Protein AF-A0A504M987-F1 (afdb_monomer_lite)

Secondary structure (DSSP, 8-state):
--HHHHHHHHHHHHHHHHHHHHHHHHHHHHHHHHHHHHHHHHHHHHHHHHH-GGGHHHHHHHHHHHHHHHHHHHHH-TTS--------HHHHHHHHHHHHHHHHHHHHTTTS-HHHHHHHHHHHHHHHHHHHHHHH-HHHHHHHHHHHHHHHHHHHH-GGGHHHHHIIIIIHHHHHHHHHHHHHTT-

pLDDT: mean 73.43, std 15.2, range [36.44, 92.38]

Sequence (187 aa):
MSIAHEQAALSLSEISEAERRTRQALDYGRASDFLILWGIVTGAAFALVQFLPGRANEIWLGADAVGIAASVAIARWPGRRQLCARRDPRLLAAFAVLFCYGIAWSFLFVGVDPRKMAVFWATLMMSGYVMAGLWRGYVLGLCGLAISALAFAGYCLAGAWFPLWMAATYGGGLIAGGLWLRHVGAR

Foldseek 3Di:
DPVVVVVVVVVVVVVVVVVVLLVLLLVLQLLLVLLLLLLVLLLVLLVVCLVCVVCSVVSVVVSVVSSVVVNVVSVPPPPRDDDDPPPVVVLVVVVVVLVVVLVVVVVVCVPPDVLVNVLSVLLSNLVSQLVVCVPPHVVSNVLSVQLNVQSVVLSVPVVSCSSNSCSCRVSVSSNVSSVVSNVSSVD

Radius of gyration: 20.06 Å; chains: 1; bounding box: 52×27×67 Å

Structure (mmCIF, N/CA/C/O backbone):
data_AF-A0A504M987-F1
#
_entry.id   AF-A0A504M987-F1
#
loop_
_atom_site.group_PDB
_atom_site.id
_atom_site.type_symbol
_atom_site.label_atom_id
_atom_site.label_alt_id
_atom_site.label_comp_id
_atom_site.label_asym_id
_atom_site.label_entity_id
_atom_site.label_seq_id
_atom_site.pdbx_PDB_ins_code
_atom_site.Cartn_x
_atom_site.Cartn_y
_atom_site.Cartn_z
_atom_site.occupancy
_atom_site.B_iso_or_equiv
_atom_site.auth_seq_id
_atom_site.auth_comp_id
_atom_site.auth_asym_id
_atom_site.auth_atom_id
_atom_site.pdbx_PDB_model_num
ATOM 1 N N . MET A 1 1 ? -32.398 8.846 48.857 1.00 44.41 1 MET A N 1
ATOM 2 C CA . MET A 1 1 ? -32.513 9.451 47.509 1.00 44.41 1 MET A CA 1
ATOM 3 C C . MET A 1 1 ? -31.176 9.579 46.760 1.00 44.41 1 MET A C 1
ATOM 5 O O . MET A 1 1 ? -31.235 9.793 45.561 1.00 44.41 1 MET A O 1
ATOM 9 N N . SER A 1 2 ? -29.993 9.398 47.378 1.00 49.56 2 SER A N 1
ATOM 10 C CA . SER A 1 2 ? -28.697 9.474 46.661 1.00 49.56 2 SER A CA 1
ATOM 11 C C . SER A 1 2 ? -28.279 8.179 45.943 1.00 49.56 2 SER A C 1
ATOM 13 O O . SER A 1 2 ? -27.691 8.249 44.871 1.00 49.56 2 SER A O 1
ATOM 15 N N . ILE A 1 3 ? -28.647 7.004 46.471 1.00 50.84 3 ILE A N 1
ATOM 16 C CA . ILE A 1 3 ? -28.188 5.701 45.944 1.00 50.84 3 ILE A CA 1
ATOM 17 C C . ILE A 1 3 ? -28.690 5.423 44.510 1.00 50.84 3 ILE A C 1
ATOM 19 O O . ILE A 1 3 ? -27.939 4.926 43.678 1.00 50.84 3 ILE A O 1
ATOM 23 N N . ALA A 1 4 ? -29.919 5.835 44.176 1.00 57.59 4 ALA A N 1
ATOM 24 C CA . ALA A 1 4 ? -30.493 5.630 42.841 1.00 57.59 4 ALA A CA 1
ATOM 25 C C . ALA A 1 4 ? -29.839 6.496 41.744 1.00 57.59 4 ALA A C 1
ATOM 27 O O . ALA A 1 4 ? -29.838 6.114 40.576 1.00 57.59 4 ALA A O 1
ATOM 28 N N . HIS A 1 5 ? -29.284 7.660 42.102 1.00 54.41 5 HIS A N 1
ATOM 29 C CA . HIS A 1 5 ? -28.650 8.566 41.138 1.00 54.41 5 HIS A CA 1
ATOM 30 C C . HIS A 1 5 ? -27.220 8.119 40.806 1.00 54.41 5 HIS A C 1
ATOM 32 O O . HIS A 1 5 ? -26.811 8.144 39.648 1.00 54.41 5 HIS A O 1
ATOM 38 N N . GLU A 1 6 ? -26.492 7.629 41.811 1.00 55.34 6 GLU A N 1
ATOM 39 C CA . GLU A 1 6 ? -25.137 7.092 41.663 1.00 55.34 6 GLU A CA 1
ATOM 40 C C . GLU A 1 6 ? -25.131 5.770 40.876 1.00 55.34 6 GLU A C 1
ATOM 42 O O . GLU A 1 6 ? -24.311 5.579 39.981 1.00 55.34 6 GLU A O 1
ATOM 47 N N . GLN A 1 7 ? -26.124 4.904 41.110 1.00 50.03 7 GLN A N 1
ATOM 48 C CA . GLN A 1 7 ? -26.314 3.671 40.339 1.00 50.03 7 GLN A CA 1
ATOM 49 C C . GLN A 1 7 ? -26.687 3.945 38.877 1.00 50.03 7 GLN A C 1
ATOM 51 O O . GLN A 1 7 ? -26.145 3.297 37.988 1.00 50.03 7 GLN A O 1
ATOM 56 N N . ALA A 1 8 ? -27.537 4.941 38.602 1.00 56.06 8 ALA A N 1
ATOM 57 C CA . ALA A 1 8 ? -27.870 5.330 37.230 1.00 56.06 8 ALA A CA 1
ATOM 58 C C . ALA A 1 8 ? -26.662 5.921 36.476 1.00 56.06 8 ALA A C 1
ATOM 60 O O . ALA A 1 8 ? -26.480 5.639 35.291 1.00 56.06 8 ALA A O 1
ATOM 61 N N . ALA A 1 9 ? -25.813 6.701 37.157 1.00 58.44 9 ALA A N 1
ATOM 62 C CA . ALA A 1 9 ? -24.573 7.229 36.590 1.00 58.44 9 ALA A CA 1
ATOM 63 C C . ALA A 1 9 ? -23.542 6.119 36.310 1.00 58.44 9 ALA A C 1
ATOM 65 O O . ALA A 1 9 ? -22.920 6.126 35.247 1.00 58.44 9 ALA A O 1
ATOM 66 N N . LEU A 1 10 ? -23.418 5.133 37.207 1.00 52.47 10 LEU A N 1
ATOM 67 C CA . LEU A 1 10 ? -22.589 3.941 37.005 1.00 52.47 10 LEU A CA 1
ATOM 68 C C . LEU A 1 10 ? -23.062 3.129 35.795 1.00 52.47 10 LEU A C 1
ATOM 70 O O . LEU A 1 10 ? -22.263 2.874 34.897 1.00 52.47 10 LEU A O 1
ATOM 74 N N . SER A 1 11 ? -24.361 2.840 35.687 1.00 53.16 11 SER A N 1
ATOM 75 C CA . SER A 1 11 ? -24.921 2.109 34.541 1.00 53.16 11 SER A CA 1
ATOM 76 C C . SER A 1 11 ? -24.733 2.857 33.215 1.00 53.16 11 SER A C 1
ATOM 78 O O . SER A 1 11 ? -24.395 2.250 32.202 1.00 53.16 11 SER A O 1
ATOM 80 N N . LEU A 1 12 ? -24.901 4.184 33.203 1.00 53.12 12 LEU A N 1
ATOM 81 C CA . LEU A 1 12 ? -24.633 5.012 32.021 1.00 53.12 12 LEU A CA 1
ATOM 82 C C . LEU A 1 12 ? -23.144 5.030 31.654 1.00 53.12 12 LEU A C 1
ATOM 84 O O . LEU A 1 12 ? -22.810 4.982 30.469 1.00 53.12 12 LEU A O 1
ATOM 88 N N . SER A 1 13 ? -22.250 5.065 32.646 1.00 54.38 13 SER A N 1
ATOM 89 C CA . SER A 1 13 ? -20.803 5.032 32.417 1.00 54.38 13 SER A CA 1
ATOM 90 C C . SER A 1 13 ? -20.351 3.684 31.845 1.00 54.38 13 SER A C 1
ATOM 92 O O . SER A 1 13 ? -19.626 3.664 30.851 1.00 54.38 13 SER A O 1
ATOM 94 N N . GLU A 1 14 ? -20.881 2.572 32.356 1.00 49.75 14 GLU A N 1
ATOM 95 C CA . GLU A 1 14 ? -20.620 1.218 31.862 1.00 49.75 14 GLU A CA 1
ATOM 96 C C . GLU A 1 14 ? -21.155 1.013 30.439 1.00 49.75 14 GLU A C 1
ATOM 98 O O . GLU A 1 14 ? -20.452 0.464 29.589 1.00 49.75 14 GLU A O 1
ATOM 103 N N . ILE A 1 15 ? -22.356 1.523 30.135 1.00 53.19 15 ILE A N 1
ATOM 104 C CA . ILE A 1 15 ? -22.918 1.500 28.775 1.00 53.19 15 ILE A CA 1
ATOM 105 C C . ILE A 1 15 ? -22.058 2.343 27.826 1.00 53.19 15 ILE A C 1
ATOM 107 O O . ILE A 1 15 ? -21.761 1.899 26.719 1.00 53.19 15 ILE A O 1
ATOM 111 N N . SER A 1 16 ? -21.601 3.524 28.254 1.00 43.69 16 SER A N 1
ATOM 112 C CA . SER A 1 16 ? -20.743 4.389 27.436 1.00 43.69 16 SER A CA 1
ATOM 113 C C . SER A 1 16 ? -19.353 3.788 27.197 1.00 43.69 16 SER A C 1
ATOM 115 O O . SER A 1 16 ? -18.792 3.924 26.108 1.00 43.69 16 SER A O 1
ATOM 117 N N . GLU A 1 17 ? -18.802 3.066 28.176 1.00 50.59 17 GLU A N 1
ATOM 118 C CA . GLU A 1 17 ? -17.540 2.349 28.033 1.00 50.59 17 GLU A CA 1
ATOM 119 C C . GLU A 1 17 ? -17.674 1.126 27.131 1.00 50.59 17 GLU A C 1
ATOM 121 O O . GLU A 1 17 ? -16.804 0.900 26.284 1.00 50.59 17 GLU A O 1
ATOM 126 N N . ALA A 1 18 ? -18.758 0.362 27.271 1.00 41.72 18 ALA A N 1
ATOM 127 C CA . ALA A 1 18 ? -19.069 -0.751 26.389 1.00 41.72 18 ALA A CA 1
ATOM 128 C C . ALA A 1 18 ? -19.299 -0.258 24.951 1.00 41.72 18 ALA A C 1
ATOM 130 O O . ALA A 1 18 ? -18.727 -0.815 24.016 1.00 41.72 18 ALA A O 1
ATOM 131 N N . GLU A 1 19 ? -20.029 0.844 24.749 1.00 41.31 19 GLU A N 1
ATOM 132 C CA . GLU A 1 19 ? -20.229 1.461 23.431 1.00 41.31 19 GLU A CA 1
ATOM 133 C C . GLU A 1 19 ? -18.906 1.983 22.842 1.00 41.31 19 GLU A C 1
ATOM 135 O O . GLU A 1 19 ? -18.641 1.788 21.653 1.00 41.31 19 GLU A O 1
ATOM 140 N N . ARG A 1 20 ? -18.027 2.576 23.666 1.00 43.81 20 ARG A N 1
ATOM 141 C CA . ARG A 1 20 ? -16.697 3.052 23.248 1.00 43.81 20 ARG A CA 1
ATOM 142 C C . ARG A 1 20 ? -15.781 1.905 22.817 1.00 43.81 20 ARG A C 1
ATOM 144 O O . ARG A 1 20 ? -15.146 2.015 21.767 1.00 43.81 20 ARG A O 1
ATOM 151 N N . ARG A 1 21 ? -15.737 0.805 23.579 1.00 46.09 21 ARG A N 1
ATOM 152 C CA . ARG A 1 21 ? -14.956 -0.402 23.236 1.00 46.09 21 ARG A CA 1
ATOM 153 C C . ARG A 1 21 ? -15.492 -1.063 21.966 1.00 46.09 21 ARG A C 1
ATOM 155 O O . ARG A 1 21 ? -14.720 -1.373 21.062 1.00 46.09 21 ARG A O 1
ATOM 162 N N . THR A 1 22 ? -16.815 -1.164 21.837 1.00 36.44 22 THR A N 1
ATOM 163 C CA . THR A 1 22 ? -17.467 -1.751 20.654 1.00 36.44 22 THR A CA 1
ATOM 164 C C . THR A 1 22 ? -17.270 -0.882 19.400 1.00 36.44 22 THR A C 1
ATOM 166 O O . THR A 1 22 ? -17.037 -1.409 18.313 1.00 36.44 22 THR A O 1
ATOM 169 N N . ARG A 1 23 ? -17.281 0.457 19.529 1.00 40.84 23 ARG A N 1
ATOM 170 C CA . ARG A 1 23 ? -16.955 1.387 18.428 1.00 40.84 23 ARG A CA 1
ATOM 171 C C . ARG A 1 23 ? -15.505 1.292 17.978 1.00 40.84 23 ARG A C 1
ATOM 173 O O . ARG A 1 23 ? -15.262 1.293 16.776 1.00 40.84 23 ARG A O 1
ATOM 180 N N . GLN A 1 24 ? -14.559 1.215 18.913 1.00 46.81 24 GLN A N 1
ATOM 181 C CA . GLN A 1 24 ? -13.141 1.050 18.584 1.00 46.81 24 GLN A CA 1
ATOM 182 C C . GLN A 1 24 ? -12.908 -0.272 17.843 1.00 46.81 24 GLN A C 1
ATOM 184 O O . GLN A 1 24 ? -12.337 -0.261 16.756 1.00 46.81 24 GLN A O 1
ATOM 189 N N . ALA A 1 25 ? -13.443 -1.383 18.354 1.00 40.38 25 ALA A N 1
ATOM 190 C CA . ALA A 1 25 ? -13.371 -2.704 17.727 1.00 40.38 25 ALA A CA 1
ATOM 191 C C . ALA A 1 25 ? -13.890 -2.733 16.271 1.00 40.38 25 ALA A C 1
ATOM 193 O O . ALA A 1 25 ? -13.256 -3.312 15.384 1.00 40.38 25 ALA A O 1
ATOM 194 N N . LEU A 1 26 ? -15.013 -2.059 15.991 1.00 45.84 26 LEU A N 1
ATOM 195 C CA . LEU A 1 26 ? -15.611 -1.999 14.650 1.00 45.84 26 LEU A CA 1
ATOM 196 C C . LEU A 1 26 ? -14.845 -1.083 13.676 1.00 45.84 26 LEU A C 1
ATOM 198 O O . LEU A 1 26 ? -14.746 -1.412 12.489 1.00 45.84 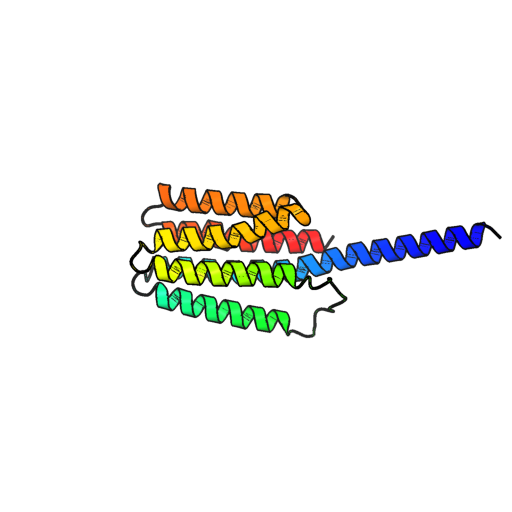26 LEU A O 1
ATOM 202 N N . ASP A 1 27 ? -14.267 0.022 14.160 1.00 54.22 27 ASP A N 1
ATOM 203 C CA . ASP A 1 27 ? -13.402 0.907 13.363 1.00 54.22 27 ASP A CA 1
ATOM 204 C C . ASP A 1 27 ? -12.121 0.187 12.915 1.00 54.22 27 ASP A C 1
ATOM 206 O O . ASP A 1 27 ? -11.701 0.293 11.757 1.00 54.22 27 ASP A O 1
ATOM 210 N N . TYR A 1 28 ? -11.544 -0.622 13.808 1.00 56.97 28 TYR A N 1
ATOM 211 C CA . TYR A 1 28 ? -10.390 -1.464 13.500 1.00 56.97 28 TYR A CA 1
ATOM 212 C C . TYR A 1 28 ? -10.725 -2.587 12.514 1.00 56.97 28 TYR A C 1
ATOM 214 O O . TYR A 1 28 ? -9.902 -2.905 11.655 1.00 56.97 28 TYR A O 1
ATOM 222 N N . GLY A 1 29 ? -11.941 -3.141 12.568 1.00 58.88 29 GLY A N 1
ATOM 223 C CA . GLY A 1 29 ? -12.384 -4.206 11.667 1.00 58.88 29 GLY A CA 1
ATOM 224 C C . GLY A 1 29 ? -12.447 -3.787 10.195 1.00 58.88 29 GLY A C 1
ATOM 225 O O . GLY A 1 29 ? -12.007 -4.535 9.326 1.00 58.88 29 GLY A O 1
ATOM 226 N N . ARG A 1 30 ? -12.943 -2.581 9.890 1.00 63.06 30 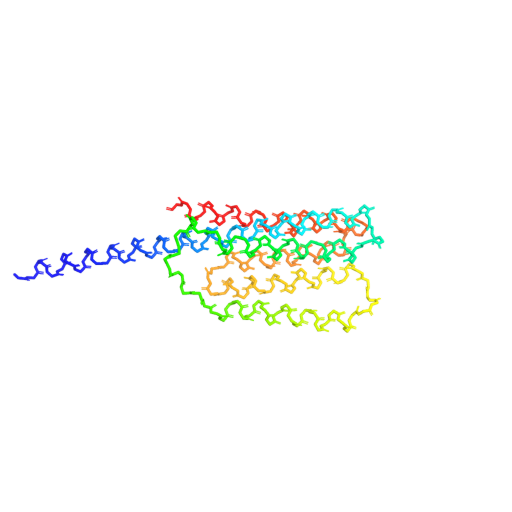ARG A N 1
ATOM 227 C CA . ARG A 1 30 ? -13.010 -2.103 8.497 1.00 63.06 30 ARG A CA 1
ATOM 228 C C . ARG A 1 30 ? -11.662 -1.577 8.005 1.00 63.06 30 ARG A C 1
ATOM 230 O O . ARG A 1 30 ? -11.297 -1.849 6.867 1.00 63.06 30 ARG A O 1
ATOM 237 N N . ALA 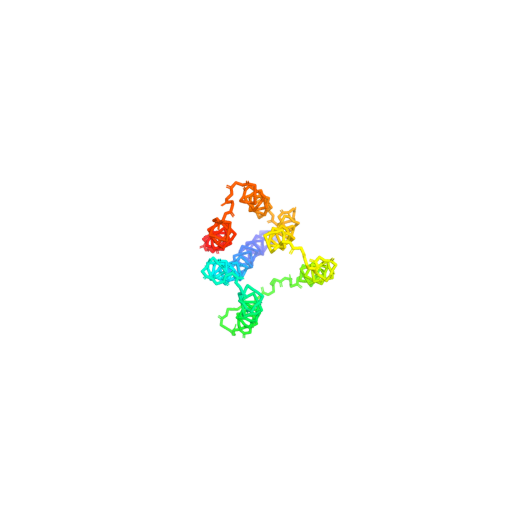A 1 31 ? -10.901 -0.882 8.857 1.00 65.19 31 ALA A N 1
ATOM 238 C CA . ALA A 1 31 ? -9.527 -0.479 8.542 1.00 65.19 31 ALA A CA 1
ATOM 239 C C . ALA A 1 31 ? -8.630 -1.697 8.243 1.00 65.19 31 ALA A C 1
ATOM 241 O O . ALA A 1 31 ? -7.815 -1.650 7.325 1.00 65.19 31 ALA A O 1
ATOM 242 N N . SER A 1 32 ? -8.843 -2.802 8.966 1.00 71.88 32 SER A N 1
ATOM 243 C CA . SER A 1 32 ? -8.214 -4.098 8.708 1.00 71.88 32 SER A CA 1
ATOM 244 C C . SER A 1 32 ? -8.541 -4.646 7.316 1.00 71.88 32 SER A C 1
ATOM 246 O O . SER A 1 32 ? -7.619 -5.000 6.583 1.00 71.88 32 SER A O 1
ATOM 248 N N . ASP A 1 33 ? -9.818 -4.663 6.914 1.00 78.12 33 ASP A N 1
ATOM 249 C CA . ASP A 1 33 ? -10.221 -5.166 5.592 1.00 78.12 33 ASP A CA 1
ATOM 250 C C . ASP A 1 33 ? -9.555 -4.365 4.455 1.00 78.12 33 ASP A C 1
ATOM 252 O O . ASP A 1 33 ? -9.063 -4.949 3.489 1.00 78.12 33 ASP A O 1
ATOM 256 N N . PHE A 1 34 ? -9.493 -3.032 4.583 1.00 77.00 34 PHE A N 1
ATOM 257 C CA . PHE A 1 34 ? -8.818 -2.162 3.612 1.00 77.00 34 PHE A CA 1
ATOM 258 C C . PHE A 1 34 ? -7.312 -2.433 3.538 1.00 77.00 34 PHE A C 1
ATOM 260 O O . PHE A 1 34 ? -6.759 -2.513 2.444 1.00 77.00 34 PHE A O 1
ATOM 267 N N . LEU A 1 35 ? -6.659 -2.596 4.688 1.00 79.06 35 LEU A N 1
ATOM 268 C CA . LEU A 1 35 ? -5.235 -2.911 4.779 1.00 79.06 35 LEU A CA 1
ATOM 269 C C . LEU A 1 35 ? -4.893 -4.249 4.123 1.00 79.06 35 LEU A C 1
ATOM 271 O O . LEU A 1 35 ? -3.954 -4.328 3.333 1.00 79.06 35 LEU A O 1
ATOM 275 N N . ILE A 1 36 ? -5.684 -5.286 4.401 1.00 84.62 36 ILE A N 1
ATOM 276 C CA . ILE A 1 36 ? -5.499 -6.612 3.806 1.00 84.62 36 ILE A CA 1
ATOM 277 C C . ILE A 1 36 ? -5.729 -6.549 2.294 1.00 84.62 36 ILE A C 1
ATOM 279 O O . ILE A 1 36 ? -4.905 -7.058 1.538 1.00 84.62 36 ILE A O 1
ATOM 283 N N . LEU A 1 37 ? -6.806 -5.894 1.843 1.00 87.44 37 LEU A N 1
ATOM 284 C CA . LEU A 1 37 ? -7.105 -5.735 0.420 1.00 87.44 37 LEU A CA 1
ATOM 285 C C . LEU A 1 37 ? -5.947 -5.058 -0.320 1.00 87.44 37 LEU A C 1
ATOM 287 O O . LEU A 1 37 ? -5.432 -5.608 -1.292 1.00 87.44 37 LEU A O 1
ATOM 291 N N . TRP A 1 38 ? -5.530 -3.876 0.139 1.00 85.94 38 TRP A N 1
ATOM 292 C CA . TRP A 1 38 ? -4.462 -3.124 -0.515 1.00 85.94 38 TRP A CA 1
ATOM 293 C C . TRP A 1 38 ? -3.116 -3.835 -0.403 1.00 85.94 38 TRP A C 1
ATOM 295 O O . TRP A 1 38 ? -2.342 -3.794 -1.355 1.00 85.94 38 TRP A O 1
ATOM 305 N N . GLY A 1 39 ? -2.850 -4.554 0.689 1.00 85.75 39 GLY A N 1
ATOM 306 C CA . GLY A 1 39 ? -1.665 -5.396 0.815 1.00 85.75 39 GLY A CA 1
ATOM 307 C C . GLY A 1 39 ? -1.622 -6.544 -0.199 1.00 85.75 39 GLY A C 1
ATOM 308 O O . GLY A 1 39 ? -0.588 -6.760 -0.826 1.00 85.75 39 GLY A O 1
ATOM 309 N N . ILE A 1 40 ? -2.748 -7.228 -0.437 1.00 91.12 40 ILE A N 1
ATOM 310 C CA . ILE A 1 40 ? -2.851 -8.287 -1.457 1.00 91.12 40 ILE A CA 1
ATOM 311 C C . ILE A 1 40 ? -2.680 -7.702 -2.860 1.00 91.12 40 ILE A C 1
ATOM 313 O O . ILE A 1 40 ? -1.873 -8.205 -3.638 1.00 91.12 40 ILE A O 1
ATOM 317 N N . VAL A 1 41 ? -3.418 -6.634 -3.180 1.00 91.69 41 VAL A N 1
ATOM 318 C CA . VAL A 1 41 ? -3.393 -5.998 -4.505 1.00 91.69 41 VAL A CA 1
ATOM 319 C C . VAL A 1 41 ? -1.993 -5.482 -4.833 1.00 91.69 41 VAL A C 1
ATOM 321 O O . VAL A 1 41 ? -1.450 -5.800 -5.889 1.00 91.69 41 VAL A O 1
ATOM 324 N N . THR A 1 42 ? -1.375 -4.736 -3.914 1.00 89.56 42 THR A N 1
ATOM 325 C CA . THR A 1 42 ? -0.036 -4.165 -4.130 1.00 89.56 42 THR A CA 1
ATOM 326 C C . THR A 1 42 ? 1.047 -5.239 -4.116 1.00 89.56 42 THR A C 1
ATOM 328 O O . THR A 1 42 ? 1.939 -5.203 -4.959 1.00 89.56 42 THR A O 1
ATOM 331 N N . GLY A 1 43 ? 0.951 -6.240 -3.234 1.00 89.06 43 GLY A N 1
ATOM 332 C CA . GLY A 1 43 ? 1.861 -7.385 -3.217 1.00 89.06 43 GLY A CA 1
ATOM 333 C C . GLY A 1 43 ? 1.834 -8.174 -4.528 1.00 89.06 43 GLY A C 1
ATOM 334 O O . GLY A 1 43 ? 2.886 -8.467 -5.097 1.00 89.06 43 GLY A O 1
ATOM 335 N N . ALA A 1 44 ? 0.637 -8.452 -5.052 1.00 92.38 44 ALA A N 1
ATOM 336 C CA . ALA A 1 44 ? 0.461 -9.114 -6.339 1.00 92.38 44 ALA A CA 1
ATOM 337 C C . ALA A 1 44 ? 0.971 -8.253 -7.505 1.00 92.38 44 ALA A C 1
ATOM 339 O O . ALA A 1 44 ? 1.672 -8.768 -8.373 1.00 92.38 44 ALA A O 1
ATOM 340 N N . ALA A 1 45 ? 0.684 -6.947 -7.510 1.00 90.75 45 ALA A N 1
ATOM 341 C CA . ALA A 1 45 ? 1.171 -6.025 -8.535 1.00 90.75 45 ALA A CA 1
ATOM 342 C C . ALA A 1 45 ? 2.705 -5.994 -8.582 1.00 90.75 45 ALA A C 1
ATOM 344 O O . ALA A 1 45 ? 3.295 -6.171 -9.646 1.00 90.75 45 ALA A O 1
ATOM 345 N N . PHE A 1 46 ? 3.363 -5.858 -7.429 1.00 90.56 46 PHE A N 1
ATOM 346 C CA . PHE A 1 46 ? 4.821 -5.890 -7.339 1.00 90.56 46 PHE A CA 1
ATOM 347 C C . PHE A 1 46 ? 5.416 -7.228 -7.800 1.00 90.56 46 PHE A C 1
ATOM 349 O O . PHE A 1 46 ? 6.421 -7.236 -8.513 1.00 90.56 46 PHE A O 1
ATOM 356 N N . ALA A 1 47 ? 4.787 -8.354 -7.453 1.00 91.19 47 ALA A N 1
ATOM 357 C CA . ALA A 1 47 ? 5.205 -9.664 -7.942 1.00 91.19 47 ALA A CA 1
ATOM 358 C C . ALA A 1 47 ? 5.060 -9.773 -9.470 1.00 91.19 47 ALA A C 1
ATOM 360 O O . ALA A 1 47 ? 5.985 -10.216 -10.142 1.00 91.19 47 ALA A O 1
ATOM 361 N N . LEU A 1 48 ? 3.945 -9.311 -10.042 1.00 91.12 48 LEU A N 1
ATOM 362 C CA . LEU A 1 48 ? 3.730 -9.302 -11.492 1.00 91.12 48 LEU A CA 1
ATOM 363 C C . LEU A 1 48 ? 4.740 -8.403 -12.219 1.00 91.12 48 LEU A C 1
ATOM 365 O O . LEU A 1 48 ? 5.266 -8.798 -13.258 1.00 91.12 48 LEU A O 1
ATOM 369 N N . VAL A 1 49 ? 5.069 -7.236 -11.656 1.00 90.88 49 VAL A N 1
ATOM 370 C CA . VAL A 1 49 ? 6.082 -6.316 -12.201 1.00 90.88 49 VAL A CA 1
ATOM 371 C C . VAL A 1 49 ? 7.471 -6.961 -12.253 1.00 90.88 49 VAL A C 1
ATOM 373 O O . VAL A 1 49 ? 8.223 -6.676 -13.182 1.00 90.88 49 VAL A O 1
ATOM 376 N N . GLN A 1 50 ? 7.809 -7.860 -11.320 1.00 88.56 50 GLN A N 1
ATOM 377 C CA . GLN A 1 50 ? 9.069 -8.614 -11.373 1.00 88.56 50 GLN A CA 1
ATOM 378 C C . GLN A 1 50 ? 9.185 -9.448 -12.657 1.00 88.56 50 GLN A C 1
ATOM 380 O O . GLN A 1 50 ? 10.255 -9.504 -13.259 1.00 88.56 50 GLN A O 1
ATOM 385 N N . PHE A 1 51 ? 8.100 -10.113 -13.058 1.00 89.88 51 PHE A N 1
ATOM 386 C CA . PHE A 1 51 ? 8.094 -11.023 -14.207 1.00 89.88 51 PHE A CA 1
ATOM 387 C C . PHE A 1 51 ? 7.790 -10.310 -15.530 1.00 89.88 51 PHE A C 1
ATOM 389 O O . PHE A 1 51 ? 8.186 -10.782 -16.592 1.00 89.88 51 PHE A O 1
ATOM 396 N N . LEU A 1 52 ? 7.092 -9.173 -15.474 1.00 88.94 52 LEU A N 1
ATOM 397 C CA . LEU A 1 52 ? 6.617 -8.418 -16.635 1.00 88.94 52 LEU A CA 1
ATOM 398 C C . LEU A 1 52 ? 6.977 -6.921 -16.512 1.00 88.94 52 LEU A C 1
ATOM 400 O O . LEU A 1 52 ? 6.082 -6.069 -16.537 1.00 88.94 52 LEU A O 1
ATOM 404 N N . PRO A 1 53 ? 8.271 -6.553 -16.418 1.00 84.06 53 PRO A N 1
ATOM 405 C CA . PRO A 1 53 ? 8.682 -5.167 -16.168 1.00 84.06 53 PRO A CA 1
ATOM 406 C C . PRO A 1 53 ? 8.242 -4.199 -17.278 1.00 84.06 53 PRO A C 1
ATOM 408 O O . PRO A 1 53 ? 7.930 -3.044 -16.999 1.00 84.06 53 PRO A O 1
ATOM 411 N N . GLY A 1 54 ? 8.135 -4.671 -18.528 1.00 85.12 54 GLY A N 1
ATOM 412 C CA . GLY A 1 54 ? 7.667 -3.865 -19.664 1.00 85.12 54 GLY A CA 1
ATOM 413 C C . GLY A 1 54 ? 6.186 -3.468 -19.607 1.00 85.12 54 GLY A C 1
ATOM 414 O O . GLY A 1 54 ? 5.783 -2.556 -20.318 1.00 85.12 54 GLY A O 1
ATOM 415 N N . ARG A 1 55 ? 5.379 -4.116 -18.754 1.00 86.12 55 ARG A N 1
ATOM 416 C CA . ARG A 1 55 ? 3.944 -3.828 -18.571 1.00 86.12 55 ARG A CA 1
ATOM 417 C C . ARG A 1 55 ? 3.631 -3.221 -17.205 1.00 86.12 55 ARG A C 1
ATOM 419 O O . ARG A 1 55 ? 2.487 -3.257 -16.764 1.00 86.12 55 ARG A O 1
ATOM 426 N N . ALA A 1 56 ? 4.625 -2.650 -16.522 1.00 84.25 56 ALA A N 1
ATOM 427 C CA . ALA A 1 56 ? 4.445 -2.133 -15.167 1.00 84.25 56 ALA A CA 1
ATOM 428 C C . ALA A 1 56 ? 3.291 -1.121 -15.058 1.00 84.25 56 ALA A C 1
ATOM 430 O O . ALA A 1 56 ? 2.477 -1.227 -14.147 1.00 84.25 56 ALA A O 1
ATOM 431 N N . ASN A 1 57 ? 3.167 -0.200 -16.018 1.00 84.25 57 ASN A N 1
ATOM 432 C CA . ASN A 1 57 ? 2.087 0.791 -16.022 1.00 84.25 57 ASN A CA 1
ATOM 433 C C . ASN A 1 57 ? 0.701 0.143 -16.156 1.00 84.25 57 ASN A C 1
ATOM 435 O O . ASN A 1 57 ? -0.223 0.523 -15.446 1.00 84.25 57 ASN A O 1
ATOM 439 N N . GLU A 1 58 ? 0.559 -0.856 -17.031 1.00 87.44 58 GLU A N 1
ATOM 440 C CA . GLU A 1 58 ? -0.698 -1.593 -17.222 1.00 87.44 58 GLU A CA 1
ATOM 441 C C . GLU A 1 58 ? -1.072 -2.388 -15.966 1.00 87.44 58 GLU A C 1
ATOM 443 O O . GLU A 1 58 ? -2.230 -2.383 -15.549 1.00 87.44 58 GLU A O 1
ATOM 448 N N . ILE A 1 59 ? -0.083 -3.033 -15.334 1.00 90.06 59 ILE A N 1
ATOM 449 C CA . ILE A 1 59 ? -0.266 -3.790 -14.091 1.00 90.06 59 ILE A CA 1
ATOM 450 C C . ILE A 1 59 ? -0.729 -2.859 -12.971 1.00 90.06 59 ILE A C 1
ATOM 452 O O . ILE A 1 59 ? -1.687 -3.191 -12.279 1.00 90.06 59 ILE A O 1
ATOM 456 N N . TRP A 1 60 ? -0.089 -1.699 -12.807 1.00 86.75 60 TRP A N 1
ATOM 457 C CA . TRP A 1 60 ? -0.469 -0.724 -11.783 1.00 86.75 60 TRP A CA 1
ATOM 458 C C . TRP A 1 60 ? -1.849 -0.120 -12.038 1.00 86.75 60 TRP A C 1
ATOM 460 O O . TRP A 1 60 ? -2.662 -0.099 -11.121 1.00 86.75 60 TRP A O 1
ATOM 470 N N . LEU A 1 61 ? -2.171 0.257 -13.281 1.00 86.88 61 LEU A N 1
ATOM 471 C CA . LEU A 1 61 ? -3.515 0.728 -13.642 1.00 86.88 61 LEU A CA 1
ATOM 472 C C . LEU A 1 61 ? -4.591 -0.324 -13.338 1.00 86.88 61 LEU A C 1
ATOM 474 O O . LEU A 1 61 ? -5.640 0.001 -12.780 1.00 86.88 61 LEU A O 1
ATOM 478 N N . GLY A 1 62 ? -4.327 -1.589 -13.676 1.00 90.44 62 GLY A N 1
ATOM 479 C CA . GLY A 1 62 ? -5.222 -2.700 -13.362 1.00 90.44 62 GLY A CA 1
ATOM 480 C C . GLY A 1 62 ? -5.353 -2.937 -11.857 1.00 90.44 62 GLY A C 1
ATOM 481 O O . GLY A 1 62 ? -6.464 -3.095 -11.353 1.00 90.44 62 GLY A O 1
ATOM 482 N N . ALA A 1 63 ? -4.237 -2.919 -11.128 1.00 90.31 63 ALA A N 1
ATOM 483 C CA . ALA A 1 63 ? -4.204 -3.097 -9.682 1.00 90.31 63 ALA A CA 1
ATOM 484 C C . ALA A 1 63 ? -4.968 -1.983 -8.955 1.00 90.31 63 ALA A C 1
ATOM 486 O O . ALA A 1 63 ? -5.793 -2.283 -8.095 1.00 90.31 63 ALA A O 1
ATOM 487 N N . ASP A 1 64 ? -4.775 -0.722 -9.342 1.00 86.31 64 ASP A N 1
ATOM 488 C CA . ASP A 1 64 ? -5.492 0.418 -8.772 1.00 86.31 64 ASP A CA 1
ATOM 489 C C . ASP A 1 64 ? -6.990 0.344 -9.078 1.00 86.31 64 ASP A C 1
ATOM 491 O O . ASP A 1 64 ? -7.813 0.533 -8.180 1.00 86.31 64 ASP A O 1
ATOM 495 N N . ALA A 1 65 ? -7.369 -0.008 -10.311 1.00 89.06 65 ALA A N 1
ATOM 496 C CA . ALA A 1 65 ? -8.770 -0.198 -10.679 1.00 89.06 65 ALA A CA 1
ATOM 497 C C . ALA A 1 65 ? -9.436 -1.297 -9.832 1.00 89.06 65 ALA A C 1
ATOM 499 O O . ALA A 1 65 ? -10.530 -1.092 -9.297 1.00 89.06 65 ALA A O 1
ATOM 500 N N . VAL A 1 66 ? -8.763 -2.440 -9.651 1.00 91.81 66 VAL A N 1
ATOM 501 C CA . VAL A 1 66 ? -9.233 -3.544 -8.798 1.00 91.81 66 VAL A CA 1
ATOM 502 C C . VAL A 1 66 ? -9.302 -3.113 -7.332 1.00 91.81 66 VAL A C 1
ATOM 504 O O . VAL A 1 66 ? -10.316 -3.352 -6.672 1.00 91.81 66 VAL A O 1
ATOM 507 N N . GLY A 1 67 ? -8.267 -2.442 -6.825 1.00 86.19 67 GLY A N 1
ATOM 508 C CA . GLY A 1 67 ? -8.193 -1.943 -5.454 1.00 86.19 67 GLY A CA 1
ATOM 509 C C . GLY A 1 67 ? -9.316 -0.959 -5.135 1.00 86.19 67 GLY A C 1
ATOM 510 O O . GLY A 1 67 ? -9.975 -1.090 -4.101 1.00 86.19 67 GLY A O 1
ATOM 511 N N . ILE A 1 68 ? -9.607 -0.025 -6.044 1.00 84.12 68 ILE A N 1
ATOM 512 C CA . ILE A 1 68 ? -10.707 0.940 -5.921 1.00 84.12 68 ILE A CA 1
ATOM 513 C C . ILE A 1 68 ? -12.064 0.233 -6.007 1.00 84.12 68 ILE A C 1
ATOM 515 O O . ILE A 1 68 ? -12.925 0.465 -5.155 1.00 84.12 68 ILE A O 1
ATOM 519 N N . ALA A 1 69 ? -12.271 -0.652 -6.985 1.00 87.06 69 ALA A N 1
ATOM 520 C CA . ALA A 1 69 ? -13.533 -1.374 -7.139 1.00 87.06 69 ALA A CA 1
ATOM 521 C C . ALA A 1 69 ? -13.852 -2.229 -5.901 1.00 87.06 69 ALA A C 1
ATOM 523 O O . ALA A 1 69 ? -14.958 -2.157 -5.358 1.00 87.06 69 ALA A O 1
ATOM 524 N N . ALA A 1 70 ? -12.866 -2.973 -5.396 1.00 86.06 70 ALA A N 1
ATOM 525 C CA . ALA A 1 70 ? -13.002 -3.775 -4.186 1.00 86.06 70 ALA A CA 1
ATOM 526 C C . ALA A 1 70 ? -13.192 -2.901 -2.934 1.00 86.06 70 ALA A C 1
ATOM 528 O O . ALA A 1 70 ? -14.041 -3.203 -2.098 1.00 86.06 70 ALA A O 1
ATOM 529 N N . SER A 1 71 ? -12.491 -1.769 -2.838 1.00 80.19 71 SER A N 1
ATOM 530 C CA . SER A 1 71 ? -12.681 -0.768 -1.779 1.00 80.19 71 SER A CA 1
ATOM 531 C C . SER A 1 71 ? -14.123 -0.250 -1.732 1.00 80.19 71 SER A C 1
ATOM 533 O O . SER A 1 71 ? -14.735 -0.160 -0.665 1.00 80.19 71 SER A O 1
ATOM 535 N N . VAL A 1 72 ? -14.698 0.050 -2.898 1.00 81.88 72 VAL A N 1
ATOM 536 C CA . VAL A 1 72 ? -16.092 0.484 -3.039 1.00 81.88 72 VAL A CA 1
ATOM 537 C C . VAL A 1 72 ? -17.064 -0.645 -2.684 1.00 81.88 72 VAL A C 1
ATOM 539 O O . VAL A 1 72 ? -18.059 -0.391 -2.004 1.00 81.88 72 VAL A O 1
ATOM 542 N N . ALA A 1 73 ? -16.775 -1.886 -3.080 1.00 84.38 73 ALA A N 1
ATOM 543 C CA . ALA A 1 73 ? -17.580 -3.050 -2.716 1.00 84.38 73 ALA A CA 1
ATOM 544 C C . ALA A 1 73 ? -17.598 -3.276 -1.192 1.00 84.38 73 ALA A C 1
ATOM 546 O O . ALA A 1 73 ? -18.674 -3.390 -0.603 1.00 84.38 73 ALA A O 1
ATOM 547 N N . ILE A 1 74 ? -16.435 -3.225 -0.527 1.00 77.38 74 ILE A N 1
ATOM 548 C CA . ILE A 1 74 ? -16.317 -3.295 0.941 1.00 77.38 74 ILE A CA 1
ATOM 549 C C . ILE A 1 74 ? -17.071 -2.134 1.600 1.00 77.38 74 ILE A C 1
ATOM 551 O O . ILE A 1 74 ? -17.735 -2.317 2.623 1.00 77.38 74 ILE A O 1
ATOM 555 N N . ALA A 1 75 ? -17.014 -0.928 1.026 1.00 73.06 75 ALA A N 1
ATOM 556 C CA . ALA A 1 75 ? -17.732 0.236 1.541 1.00 73.06 75 ALA A CA 1
ATOM 557 C C . ALA A 1 75 ? -19.264 0.109 1.418 1.00 73.06 75 ALA A C 1
ATOM 559 O O . ALA A 1 75 ? -19.983 0.629 2.274 1.00 73.06 75 ALA A O 1
ATOM 560 N N . ARG A 1 76 ? -19.764 -0.589 0.390 1.00 75.25 76 ARG A N 1
ATOM 561 C CA . ARG A 1 76 ? -21.201 -0.751 0.106 1.00 75.25 76 ARG A CA 1
ATOM 562 C C . ARG A 1 76 ? -21.829 -2.027 0.670 1.00 75.25 76 ARG A C 1
ATOM 564 O O . ARG A 1 76 ? -23.051 -2.121 0.663 1.00 75.25 76 ARG A O 1
ATOM 571 N N . TRP A 1 77 ? -21.040 -2.980 1.172 1.00 74.19 77 TRP A N 1
ATOM 572 C CA . TRP A 1 77 ? -21.566 -4.247 1.688 1.00 74.19 77 TRP A CA 1
ATOM 573 C C . TRP A 1 77 ? -22.477 -4.035 2.925 1.00 74.19 77 TRP A C 1
ATOM 575 O O . TRP A 1 77 ? -21.976 -3.605 3.970 1.00 74.19 77 TRP A O 1
ATOM 585 N N . PRO A 1 78 ? -23.790 -4.359 2.868 1.00 53.31 78 PRO A N 1
ATOM 586 C CA . PRO A 1 78 ? -24.772 -3.987 3.907 1.00 53.31 78 PRO A CA 1
ATOM 587 C C . PRO A 1 78 ? -24.703 -4.781 5.228 1.00 53.31 78 PRO A C 1
ATOM 589 O O . PRO A 1 78 ? -25.431 -4.488 6.169 1.00 53.31 78 PRO A O 1
ATOM 592 N N . GLY A 1 79 ? -23.850 -5.803 5.317 1.00 53.28 79 GLY A N 1
ATOM 593 C CA . GLY A 1 79 ? -23.847 -6.790 6.409 1.00 53.28 79 GLY A CA 1
ATOM 594 C C . GLY A 1 79 ? -23.004 -6.460 7.650 1.00 53.28 79 GLY A C 1
ATOM 595 O O . GLY A 1 79 ? -23.117 -7.159 8.653 1.00 53.28 79 GLY A O 1
ATOM 596 N N . ARG A 1 80 ? -22.162 -5.418 7.634 1.00 52.97 80 ARG A N 1
ATOM 597 C CA . ARG A 1 80 ? -21.391 -4.986 8.818 1.00 52.97 80 ARG A CA 1
ATOM 598 C C . ARG A 1 80 ? -21.984 -3.681 9.345 1.00 52.97 80 ARG A C 1
ATOM 600 O O . ARG A 1 80 ? -21.720 -2.620 8.782 1.00 52.97 80 ARG A O 1
ATOM 607 N N . ARG A 1 81 ? -22.820 -3.783 10.392 1.00 44.25 81 ARG A N 1
ATOM 608 C CA . ARG A 1 81 ? -23.510 -2.667 11.072 1.00 44.25 81 ARG A CA 1
ATOM 609 C C . ARG A 1 81 ? -22.582 -1.454 11.221 1.00 44.25 81 ARG A C 1
ATOM 611 O O . ARG A 1 81 ? -21.660 -1.450 12.030 1.00 44.25 81 ARG A O 1
ATOM 618 N N . GLN A 1 82 ? -22.858 -0.416 10.435 1.00 49.97 82 GLN A N 1
ATOM 619 C CA . GLN A 1 82 ? -22.354 0.933 10.653 1.00 49.97 82 GLN A CA 1
ATOM 620 C C . GLN A 1 82 ? -23.116 1.530 11.830 1.00 49.97 82 GLN A C 1
ATOM 622 O O . GLN A 1 82 ? -24.249 1.973 11.675 1.00 49.97 82 GLN A O 1
ATOM 627 N N . LEU A 1 83 ? -22.491 1.570 13.000 1.00 41.00 83 LEU A N 1
ATOM 628 C CA . LEU A 1 83 ? -22.920 2.467 14.065 1.00 41.00 83 LEU A CA 1
ATOM 629 C C . LEU A 1 83 ? -21.800 3.475 14.289 1.00 41.00 83 LEU A C 1
ATOM 631 O O . LEU A 1 83 ? -20.906 3.279 15.102 1.00 41.00 83 LEU A O 1
ATOM 635 N N . CYS A 1 84 ? -21.840 4.526 13.467 1.00 37.88 84 CYS A N 1
ATOM 636 C CA . CYS A 1 84 ? -21.202 5.817 13.702 1.00 37.88 84 CYS A CA 1
ATOM 637 C C . CYS A 1 84 ? -19.809 5.772 14.350 1.00 37.88 84 CYS A C 1
ATOM 639 O O . CYS A 1 84 ? -19.569 6.369 15.401 1.00 37.88 84 CYS A O 1
ATOM 641 N N . ALA A 1 85 ? -18.831 5.222 13.638 1.00 41.25 85 ALA A N 1
ATOM 642 C CA . ALA A 1 85 ? -17.573 5.942 13.604 1.00 41.25 85 ALA A CA 1
ATOM 643 C C . ALA A 1 85 ? -17.891 7.312 13.016 1.00 41.25 85 ALA A C 1
ATOM 645 O O . ALA A 1 85 ? -18.499 7.386 11.943 1.00 41.25 85 ALA A O 1
ATOM 646 N N . ARG A 1 86 ? -17.557 8.399 13.718 1.00 43.62 86 ARG A N 1
ATOM 647 C CA . ARG A 1 86 ? -17.483 9.711 13.073 1.00 43.62 86 ARG A CA 1
ATOM 648 C C . ARG A 1 86 ? -16.592 9.489 11.859 1.00 43.62 86 ARG A C 1
ATOM 650 O O . ARG A 1 86 ? -15.386 9.303 12.000 1.00 43.62 86 ARG A O 1
ATOM 657 N N . ARG A 1 87 ? -17.216 9.405 10.687 1.00 49.69 87 ARG A N 1
ATOM 658 C CA . ARG A 1 87 ? -16.564 9.328 9.393 1.00 49.69 87 ARG A CA 1
ATOM 659 C C . ARG A 1 87 ? -15.913 10.683 9.262 1.00 49.69 87 ARG A C 1
ATOM 661 O O . ARG A 1 87 ? -16.555 11.571 8.730 1.00 49.69 87 ARG A O 1
ATOM 668 N N . ASP A 1 88 ? -14.759 10.885 9.899 1.00 57.06 88 ASP A N 1
ATOM 669 C CA . ASP A 1 88 ? -14.105 12.180 9.892 1.00 57.06 88 ASP A CA 1
ATOM 670 C C . ASP A 1 88 ? -13.706 12.404 8.438 1.00 57.06 88 ASP A C 1
ATOM 672 O O . ASP A 1 88 ? -12.764 11.761 7.952 1.00 57.06 88 ASP A O 1
ATOM 676 N N . PRO A 1 89 ? -14.471 13.228 7.697 1.00 63.06 89 PRO A N 1
ATOM 677 C CA . PRO A 1 89 ? -14.240 13.382 6.276 1.00 63.06 89 PRO A CA 1
ATOM 678 C C . PRO A 1 89 ? -12.852 13.974 6.052 1.00 63.06 89 PRO A C 1
ATOM 680 O O . PRO A 1 89 ? -12.317 13.820 4.966 1.00 63.06 89 PRO A O 1
ATOM 683 N N . ARG A 1 90 ? -12.240 14.576 7.084 1.00 63.12 90 ARG A N 1
ATOM 684 C CA . ARG A 1 90 ? -10.879 15.102 7.063 1.00 63.12 90 ARG A CA 1
ATOM 685 C C . ARG A 1 90 ? -9.841 14.014 6.850 1.00 63.12 90 ARG A C 1
ATOM 687 O O . ARG A 1 90 ? -8.885 14.272 6.139 1.00 63.12 90 ARG A O 1
ATOM 694 N N . LEU A 1 91 ? -10.018 12.808 7.397 1.00 64.06 91 LEU A N 1
ATOM 695 C CA . LEU A 1 91 ? -9.063 11.719 7.164 1.00 64.06 91 LEU A CA 1
ATOM 696 C C . LEU A 1 91 ? -9.172 11.206 5.724 1.00 64.06 91 LEU A C 1
ATOM 698 O O . LEU A 1 91 ? -8.161 11.028 5.054 1.00 64.06 91 LEU A O 1
ATOM 702 N N . LEU A 1 92 ? -10.399 11.033 5.224 1.00 65.88 92 LEU A N 1
ATOM 703 C CA . LEU A 1 92 ? -10.628 10.650 3.829 1.00 65.88 92 LEU A CA 1
ATOM 704 C C . LEU A 1 92 ? -10.131 11.740 2.865 1.00 65.88 92 LEU A C 1
ATOM 706 O O . LEU A 1 92 ? -9.489 11.428 1.870 1.00 65.88 92 LEU A O 1
ATOM 710 N N . ALA A 1 93 ? -10.387 13.009 3.185 1.00 68.31 93 ALA A N 1
ATOM 711 C CA . ALA A 1 93 ? -9.907 14.161 2.435 1.00 68.31 93 ALA A CA 1
ATOM 712 C C . ALA A 1 93 ? -8.381 14.273 2.492 1.00 68.31 93 ALA A C 1
ATOM 714 O O . ALA A 1 93 ? -7.781 14.575 1.473 1.00 68.31 93 ALA A O 1
ATOM 715 N N . ALA A 1 94 ? -7.743 13.975 3.627 1.00 69.88 94 ALA A N 1
ATOM 716 C CA . ALA A 1 94 ? -6.289 13.946 3.739 1.00 69.88 94 ALA A CA 1
ATOM 717 C C . ALA A 1 94 ? -5.694 12.884 2.812 1.00 69.88 94 ALA A C 1
ATOM 719 O O . ALA A 1 94 ? -4.813 13.212 2.027 1.00 69.88 94 ALA A O 1
ATOM 720 N N . PHE A 1 95 ? -6.223 11.654 2.821 1.00 70.50 95 PHE A N 1
ATOM 721 C CA . PHE A 1 95 ? -5.799 10.616 1.875 1.00 70.50 95 PHE A CA 1
ATOM 722 C C . PHE A 1 95 ? -6.075 11.007 0.419 1.00 70.50 95 PHE A C 1
ATOM 724 O O . PHE A 1 95 ? -5.217 10.791 -0.428 1.00 70.50 95 PHE A O 1
ATOM 731 N N . ALA A 1 96 ? -7.224 11.619 0.121 1.00 73.75 96 ALA A N 1
ATOM 732 C CA . ALA A 1 96 ? -7.547 12.085 -1.227 1.00 73.75 96 ALA A CA 1
ATOM 733 C C . ALA A 1 96 ? -6.592 13.192 -1.700 1.00 73.75 96 ALA A C 1
ATOM 735 O O . ALA A 1 96 ? -6.080 13.120 -2.812 1.00 73.75 96 ALA A O 1
ATOM 736 N N . VAL A 1 97 ? -6.300 14.181 -0.850 1.00 78.25 97 VAL A N 1
ATOM 737 C CA . VAL A 1 97 ? -5.324 15.246 -1.126 1.00 78.25 97 VAL A CA 1
ATOM 738 C C . VAL A 1 97 ? -3.946 14.644 -1.358 1.00 78.25 97 VAL A C 1
ATOM 740 O O . VAL A 1 97 ? -3.295 14.998 -2.333 1.00 78.25 97 VAL A O 1
ATOM 743 N N . LEU A 1 98 ? -3.531 13.700 -0.512 1.00 80.12 98 LEU A N 1
ATOM 744 C CA . LEU A 1 98 ? -2.266 12.988 -0.646 1.00 80.12 98 LEU A CA 1
ATOM 745 C C . LEU A 1 98 ? -2.173 12.265 -1.998 1.00 80.12 98 LEU A C 1
ATOM 747 O O . LEU A 1 98 ? -1.163 12.375 -2.685 1.00 80.12 98 LEU A O 1
ATOM 751 N N . PHE A 1 99 ? -3.250 11.589 -2.406 1.00 78.44 99 PHE A N 1
ATOM 752 C CA . PHE A 1 99 ? -3.356 10.902 -3.693 1.00 78.44 99 PHE A CA 1
ATOM 753 C C . PHE A 1 99 ? -3.275 11.885 -4.868 1.00 78.44 99 PHE A C 1
ATOM 755 O O . PHE A 1 99 ? -2.487 11.681 -5.788 1.00 78.44 99 PHE A O 1
ATOM 762 N N . CYS A 1 100 ? -4.033 12.986 -4.818 1.00 81.19 100 CYS A N 1
ATOM 763 C CA . CYS A 1 100 ? -3.990 14.048 -5.826 1.00 81.19 100 CYS A CA 1
ATOM 764 C C . CYS A 1 100 ? -2.589 14.658 -5.942 1.00 81.19 100 CYS A C 1
ATOM 766 O O . CYS A 1 100 ? -2.107 14.889 -7.049 1.00 81.19 100 CYS A O 1
ATOM 768 N N . TYR A 1 101 ? -1.918 14.881 -4.810 1.00 80.94 101 TYR A N 1
ATOM 769 C CA . TYR A 1 101 ? -0.549 15.381 -4.781 1.00 80.94 101 TYR A CA 1
ATOM 770 C C . TYR A 1 101 ? 0.413 14.362 -5.399 1.00 80.94 101 TYR A C 1
ATOM 772 O O . TYR A 1 101 ? 1.222 14.723 -6.248 1.00 80.94 101 TYR A O 1
ATOM 780 N N . GLY A 1 102 ? 0.279 13.080 -5.049 1.00 80.81 102 GLY A N 1
ATOM 781 C CA . GLY A 1 102 ? 1.055 11.994 -5.644 1.00 80.81 102 GLY A CA 1
ATOM 782 C C . GLY A 1 102 ? 0.906 11.922 -7.162 1.00 80.81 102 GLY A C 1
ATOM 783 O O . GLY A 1 102 ? 1.908 11.824 -7.869 1.00 80.81 102 GLY A O 1
ATOM 784 N N . ILE A 1 103 ? -0.320 12.055 -7.678 1.00 81.88 103 ILE A N 1
ATOM 785 C CA . ILE A 1 103 ? -0.600 12.111 -9.120 1.00 81.88 103 ILE A CA 1
ATOM 786 C C . ILE A 1 103 ? 0.070 13.337 -9.755 1.00 81.88 103 ILE A C 1
ATOM 788 O O . ILE A 1 103 ? 0.768 13.198 -10.758 1.00 81.88 103 ILE A O 1
ATOM 792 N N . ALA A 1 104 ? -0.092 14.525 -9.165 1.00 81.94 104 ALA A N 1
ATOM 793 C CA . ALA A 1 104 ? 0.508 15.756 -9.679 1.00 81.94 104 ALA A CA 1
ATOM 794 C C . ALA A 1 104 ? 2.041 15.654 -9.766 1.00 81.94 104 ALA A C 1
ATOM 796 O O . ALA A 1 104 ? 2.629 15.980 -10.796 1.00 81.94 104 ALA A O 1
ATOM 797 N N . TRP A 1 105 ? 2.687 15.123 -8.724 1.00 81.69 105 TRP A N 1
ATOM 798 C CA . TRP A 1 105 ? 4.129 14.862 -8.730 1.00 81.69 105 TRP A CA 1
ATOM 799 C C . TRP A 1 105 ? 4.527 13.759 -9.709 1.00 81.69 105 TRP A C 1
ATOM 801 O O . TRP A 1 105 ? 5.581 13.853 -10.331 1.00 81.69 105 TRP A O 1
ATOM 811 N N . SER A 1 106 ? 3.682 12.749 -9.912 1.00 81.88 106 SER A N 1
ATOM 812 C CA . SER A 1 106 ? 3.948 11.689 -10.889 1.00 81.88 106 SER A CA 1
ATOM 813 C C . SER A 1 106 ? 4.008 12.230 -12.318 1.00 81.88 106 SER A C 1
ATOM 815 O O . SER A 1 106 ? 4.843 11.772 -13.094 1.00 81.88 106 SER A O 1
ATOM 817 N N . PHE A 1 107 ? 3.200 13.245 -12.653 1.00 80.00 107 PHE A N 1
ATOM 818 C CA . PHE A 1 107 ? 3.302 13.947 -13.938 1.00 80.00 107 PHE A CA 1
ATOM 819 C C . PHE A 1 107 ? 4.620 14.719 -14.090 1.00 80.00 107 PHE A C 1
ATOM 821 O O . PHE A 1 107 ? 5.166 14.777 -15.189 1.00 80.00 107 PHE A O 1
ATOM 828 N N . LEU A 1 108 ? 5.164 15.268 -12.999 1.00 78.25 108 LEU A N 1
ATOM 829 C CA . LEU A 1 108 ? 6.475 15.931 -13.006 1.00 78.25 108 LEU A CA 1
ATOM 830 C C . LEU A 1 108 ? 7.638 14.934 -13.114 1.00 78.25 108 LEU A C 1
ATOM 832 O O . LEU A 1 108 ? 8.684 15.267 -13.663 1.00 78.25 108 LEU A O 1
ATOM 836 N N . PHE A 1 109 ? 7.455 13.708 -12.620 1.00 76.38 109 PHE A N 1
ATOM 837 C CA . PHE A 1 109 ? 8.447 12.631 -12.668 1.00 76.38 109 PHE A CA 1
ATOM 838 C C . PHE A 1 109 ? 8.279 11.685 -13.871 1.00 76.38 109 PHE A C 1
ATOM 840 O O . PHE A 1 109 ? 8.830 10.580 -13.872 1.00 76.38 109 PHE A O 1
ATOM 847 N N . VAL A 1 110 ? 7.551 12.091 -14.915 1.00 67.88 110 VAL A N 1
ATOM 848 C CA . VAL A 1 110 ? 7.462 11.320 -16.165 1.00 67.88 110 VAL A CA 1
ATOM 849 C C . VAL A 1 110 ? 8.870 11.114 -16.742 1.00 67.88 110 VAL A C 1
ATOM 851 O O . VAL A 1 110 ? 9.606 12.069 -16.971 1.00 67.88 110 VAL A O 1
ATOM 854 N N . GLY A 1 111 ? 9.259 9.852 -16.959 1.00 71.19 111 GLY A N 1
ATOM 855 C CA . GLY A 1 111 ? 10.595 9.466 -17.441 1.00 71.19 111 GLY A CA 1
ATOM 856 C C . GLY A 1 111 ? 11.611 9.118 -16.343 1.00 71.19 111 GLY A C 1
ATOM 857 O O . GLY A 1 111 ? 12.732 8.721 -16.653 1.00 71.19 111 GLY A O 1
ATOM 858 N N . VAL A 1 112 ? 11.237 9.224 -15.064 1.00 74.38 112 VAL A N 1
ATOM 859 C CA . VAL A 1 112 ? 12.066 8.770 -13.939 1.00 74.38 112 VAL A CA 1
ATOM 860 C C . VAL A 1 112 ? 12.004 7.244 -13.796 1.00 74.38 112 VAL A C 1
ATOM 862 O O . VAL A 1 112 ? 10.991 6.617 -14.099 1.00 74.38 112 VAL A O 1
ATOM 865 N N . ASP A 1 113 ? 13.098 6.649 -13.307 1.00 82.38 113 ASP A N 1
ATOM 866 C CA . ASP A 1 113 ? 13.207 5.220 -12.986 1.00 82.38 113 ASP A CA 1
ATOM 867 C C . ASP A 1 113 ? 11.962 4.706 -12.215 1.00 82.38 113 ASP A C 1
ATOM 869 O O . ASP A 1 113 ? 11.665 5.224 -11.127 1.00 82.38 113 ASP A O 1
ATOM 873 N N . PRO A 1 114 ? 11.262 3.668 -12.723 1.00 79.81 114 PRO A N 1
ATOM 874 C CA . PRO A 1 114 ? 10.094 3.063 -12.079 1.00 79.81 114 PRO A CA 1
ATOM 875 C C . PRO A 1 114 ? 10.310 2.687 -10.609 1.00 79.81 114 PRO A C 1
ATOM 877 O O . PRO A 1 114 ? 9.376 2.741 -9.806 1.00 79.81 114 PRO A O 1
ATOM 880 N N . ARG A 1 115 ? 11.544 2.345 -10.216 1.00 82.44 115 ARG A N 1
ATOM 881 C CA . ARG A 1 115 ? 11.873 2.012 -8.823 1.00 82.44 115 ARG A CA 1
ATOM 882 C C . ARG A 1 115 ? 11.755 3.226 -7.905 1.00 82.44 115 ARG A C 1
ATOM 884 O O . ARG A 1 115 ? 11.234 3.098 -6.800 1.00 82.44 115 ARG A O 1
ATOM 891 N N . LYS A 1 116 ? 12.177 4.410 -8.360 1.00 85.25 116 LYS A N 1
ATOM 892 C CA . LYS A 1 116 ? 12.041 5.661 -7.593 1.00 85.25 116 LYS A CA 1
ATOM 893 C C . LYS A 1 116 ? 10.573 6.040 -7.429 1.00 85.25 116 LYS A C 1
ATOM 895 O O . LYS A 1 116 ? 10.166 6.431 -6.339 1.00 85.25 116 LYS A O 1
ATOM 900 N N . MET A 1 117 ? 9.782 5.853 -8.486 1.00 84.44 117 MET A N 1
ATOM 901 C CA . MET A 1 117 ? 8.339 6.092 -8.460 1.00 84.44 117 MET A CA 1
ATOM 902 C C . MET A 1 117 ? 7.638 5.176 -7.443 1.00 84.44 117 MET A C 1
ATOM 904 O O . MET A 1 117 ? 6.812 5.638 -6.660 1.00 84.44 117 MET A O 1
ATOM 908 N N . ALA A 1 118 ? 8.022 3.897 -7.379 1.00 84.50 118 ALA A N 1
ATOM 909 C CA . ALA A 1 118 ? 7.481 2.954 -6.401 1.00 84.50 118 ALA A CA 1
ATOM 910 C C . ALA A 1 118 ? 7.815 3.335 -4.946 1.00 84.50 118 ALA A C 1
ATOM 912 O O . ALA A 1 118 ? 6.943 3.264 -4.080 1.00 84.50 118 ALA A O 1
ATOM 913 N N . VAL A 1 119 ? 9.054 3.764 -4.665 1.00 86.06 119 VAL A N 1
ATOM 914 C CA . VAL A 1 119 ? 9.444 4.245 -3.323 1.00 86.06 119 VAL A CA 1
ATOM 915 C C . VAL A 1 119 ? 8.679 5.514 -2.958 1.00 86.06 119 VAL A C 1
ATOM 917 O O . VAL A 1 119 ? 8.179 5.622 -1.839 1.00 86.06 119 VAL A O 1
ATOM 920 N N . PHE A 1 120 ? 8.558 6.458 -3.895 1.00 86.31 120 PHE A N 1
ATOM 921 C CA . PHE A 1 120 ? 7.780 7.680 -3.707 1.00 86.31 120 PHE A CA 1
ATOM 922 C C . PHE A 1 120 ? 6.331 7.367 -3.326 1.00 86.31 120 PHE A C 1
ATOM 924 O O . PHE A 1 120 ? 5.874 7.811 -2.279 1.00 86.31 120 PHE A O 1
ATOM 931 N N . TRP A 1 121 ? 5.627 6.542 -4.104 1.00 83.25 121 TRP A N 1
ATOM 932 C CA . TRP A 1 121 ? 4.237 6.189 -3.807 1.00 83.25 121 TRP A CA 1
ATOM 933 C C . TRP A 1 121 ? 4.079 5.421 -2.494 1.00 83.25 121 TRP A C 1
ATOM 935 O O . TRP A 1 121 ? 3.174 5.724 -1.716 1.00 83.25 121 TRP A O 1
ATOM 945 N N . ALA A 1 122 ? 4.973 4.472 -2.205 1.00 83.00 122 ALA A N 1
ATOM 946 C CA . ALA A 1 122 ? 4.941 3.722 -0.953 1.00 83.00 122 ALA A CA 1
ATOM 947 C C . ALA A 1 122 ? 5.125 4.638 0.267 1.00 83.00 122 ALA A C 1
ATOM 949 O O . ALA A 1 122 ? 4.335 4.590 1.209 1.00 83.00 122 ALA A O 1
ATOM 950 N N . THR A 1 123 ? 6.142 5.501 0.244 1.00 82.25 123 THR A N 1
ATOM 951 C CA . THR A 1 123 ? 6.435 6.437 1.343 1.00 82.25 123 THR A CA 1
ATOM 952 C C . THR A 1 123 ? 5.374 7.520 1.475 1.00 82.25 123 THR A C 1
ATOM 954 O O . THR A 1 123 ? 4.982 7.852 2.595 1.00 82.25 123 THR A O 1
ATOM 957 N N . LEU A 1 124 ? 4.842 8.010 0.352 1.00 84.25 124 LEU A N 1
ATOM 958 C CA . LEU A 1 124 ? 3.712 8.923 0.334 1.00 84.25 124 LEU A CA 1
ATOM 959 C C . LEU A 1 124 ? 2.535 8.275 1.062 1.00 84.25 124 LEU A C 1
ATOM 961 O O . LEU A 1 124 ? 2.113 8.801 2.083 1.00 84.25 124 LEU A O 1
ATOM 965 N N . MET A 1 125 ? 2.082 7.088 0.657 1.00 80.00 125 MET A N 1
ATOM 966 C CA . MET A 1 125 ? 0.975 6.398 1.334 1.00 80.00 125 MET A CA 1
ATOM 967 C C . MET A 1 125 ? 1.243 6.151 2.817 1.00 80.00 125 MET A C 1
ATOM 969 O O . MET A 1 125 ? 0.371 6.407 3.650 1.00 80.00 125 MET A O 1
ATOM 973 N N . MET A 1 126 ? 2.454 5.710 3.168 1.00 80.75 126 MET A N 1
ATOM 974 C CA . MET A 1 126 ? 2.833 5.470 4.560 1.00 80.75 126 MET A CA 1
ATOM 975 C C . MET A 1 126 ? 2.868 6.748 5.401 1.00 80.75 126 MET A C 1
ATOM 977 O O . MET A 1 126 ? 2.570 6.679 6.592 1.00 80.75 126 MET A O 1
ATOM 981 N N . SER A 1 127 ? 3.126 7.922 4.819 1.00 77.44 127 SER A N 1
ATOM 982 C CA . SER A 1 127 ? 3.022 9.194 5.549 1.00 77.44 127 SER A CA 1
ATOM 983 C C . SER A 1 127 ? 1.612 9.424 6.107 1.00 77.44 127 SER A C 1
ATOM 985 O O . SER A 1 127 ? 1.469 9.895 7.235 1.00 77.44 127 SER A O 1
ATOM 987 N N . GLY A 1 128 ? 0.570 8.978 5.392 1.00 75.00 128 GLY A N 1
ATOM 988 C CA . GLY A 1 128 ? -0.807 8.990 5.887 1.00 75.00 128 GLY A CA 1
ATOM 989 C C . GLY A 1 128 ? -0.995 8.115 7.131 1.00 75.00 128 GLY A C 1
ATOM 990 O O . GLY A 1 128 ? -1.692 8.513 8.065 1.00 75.00 128 GLY A O 1
ATOM 991 N N . TYR A 1 129 ? -0.320 6.963 7.192 1.00 71.56 129 TYR A N 1
ATOM 992 C CA . TYR A 1 129 ? -0.318 6.076 8.362 1.00 71.56 129 TYR A CA 1
ATOM 993 C C . TYR A 1 129 ? 0.460 6.669 9.536 1.00 71.56 129 TYR A C 1
ATOM 995 O O . TYR A 1 129 ? -0.006 6.588 10.671 1.00 71.56 129 TYR A O 1
ATOM 1003 N N . VAL A 1 130 ? 1.604 7.310 9.269 1.00 75.88 130 VAL A N 1
ATOM 1004 C CA . VAL A 1 130 ? 2.378 8.049 10.280 1.00 75.88 130 VAL A CA 1
ATOM 1005 C C . VAL A 1 130 ? 1.534 9.146 10.903 1.00 75.88 130 VAL A C 1
ATOM 1007 O O . VAL A 1 130 ? 1.390 9.196 12.123 1.00 75.88 130 VAL A O 1
ATOM 1010 N N . MET A 1 131 ? 0.904 9.962 10.063 1.00 71.81 131 MET A N 1
ATOM 1011 C CA . MET A 1 131 ? 0.037 11.048 10.492 1.00 71.81 131 MET A CA 1
ATOM 1012 C C . MET A 1 131 ? -1.149 10.501 11.300 1.00 71.81 131 MET A C 1
ATOM 1014 O O . MET A 1 131 ? -1.378 10.936 12.423 1.00 71.81 131 MET A O 1
ATOM 1018 N N . ALA A 1 132 ? -1.838 9.466 10.806 1.00 66.69 132 ALA A N 1
ATOM 1019 C CA . ALA A 1 132 ? -2.912 8.804 11.547 1.00 66.69 132 ALA A CA 1
ATOM 1020 C C . ALA A 1 132 ? -2.443 8.230 12.901 1.00 66.69 132 ALA A C 1
ATOM 1022 O O . ALA A 1 132 ? -3.177 8.317 13.889 1.00 66.69 132 ALA A O 1
ATOM 1023 N N . GLY A 1 133 ? -1.224 7.688 12.968 1.00 64.81 133 GLY A N 1
ATOM 1024 C CA . GLY A 1 133 ? -0.614 7.158 14.186 1.00 64.81 133 GLY A CA 1
ATOM 1025 C C . GLY A 1 133 ? -0.397 8.209 15.276 1.00 64.81 133 GLY A C 1
ATOM 1026 O O . GLY A 1 133 ? -0.555 7.897 16.456 1.00 64.81 133 GLY A O 1
ATOM 1027 N N . LEU A 1 134 ? -0.137 9.466 14.904 1.00 68.50 134 LEU A N 1
ATOM 1028 C CA . LEU A 1 134 ? 0.014 10.564 15.867 1.00 68.50 134 LEU A CA 1
ATOM 1029 C C . LEU A 1 134 ? -1.275 10.848 16.658 1.00 68.50 134 LEU A C 1
ATOM 1031 O O . LEU A 1 134 ? -1.192 11.275 17.805 1.00 68.50 134 LEU A O 1
ATOM 1035 N N . TRP A 1 135 ? -2.457 10.575 16.089 1.00 61.19 135 TRP A N 1
ATOM 1036 C CA . TRP A 1 135 ? -3.745 10.802 16.768 1.00 61.19 135 TRP A CA 1
ATOM 1037 C C . TRP A 1 135 ? -4.410 9.537 17.314 1.00 61.19 135 TRP A C 1
ATOM 1039 O O . TRP A 1 135 ? -5.120 9.607 18.313 1.00 61.19 135 TRP A O 1
ATOM 1049 N N . ARG A 1 136 ? -4.243 8.388 16.647 1.00 56.06 136 ARG A N 1
ATOM 1050 C CA . ARG A 1 136 ? -4.980 7.144 16.949 1.00 56.06 136 ARG A CA 1
ATOM 1051 C C . ARG A 1 136 ? -4.141 6.057 17.629 1.00 56.06 136 ARG A C 1
ATOM 1053 O O . ARG A 1 136 ? -4.712 5.045 18.026 1.00 56.06 136 ARG A O 1
ATOM 1060 N N . GLY A 1 137 ? -2.828 6.254 17.776 1.00 62.06 137 GLY A N 1
ATOM 1061 C CA . GLY A 1 137 ? -1.933 5.342 18.491 1.00 62.06 137 GLY A CA 1
ATOM 1062 C C . GLY A 1 137 ? -0.594 5.121 17.783 1.00 62.06 137 GLY A C 1
ATOM 1063 O O . GLY A 1 137 ? -0.537 4.918 16.570 1.00 62.06 137 GLY A O 1
ATOM 1064 N N . TYR A 1 138 ? 0.485 5.090 18.571 1.00 71.69 138 TYR A N 1
ATOM 1065 C CA . TYR A 1 138 ? 1.875 5.028 18.101 1.00 71.69 138 TYR A CA 1
ATOM 1066 C C . TYR A 1 138 ? 2.182 3.838 17.179 1.00 71.69 138 TYR A C 1
ATOM 1068 O O . TYR A 1 138 ? 3.050 3.948 16.318 1.00 71.69 138 TYR A O 1
ATOM 1076 N N . VAL A 1 139 ? 1.464 2.716 17.315 1.00 68.50 139 VAL A N 1
ATOM 1077 C CA . VAL A 1 139 ? 1.709 1.499 16.523 1.00 68.50 139 VAL A CA 1
ATOM 1078 C C . VAL A 1 139 ? 1.491 1.740 15.028 1.00 68.50 139 VAL A C 1
ATOM 1080 O O . VAL A 1 139 ? 2.329 1.339 14.226 1.00 68.50 139 VAL A O 1
ATOM 1083 N N . LEU A 1 140 ? 0.425 2.453 14.642 1.00 66.31 140 LEU A N 1
ATOM 1084 C CA . LEU A 1 140 ? 0.164 2.762 13.230 1.00 66.31 140 LEU A CA 1
ATOM 1085 C C . LEU A 1 140 ? 1.285 3.621 12.633 1.00 66.31 140 LEU A C 1
ATOM 1087 O O . LEU A 1 140 ? 1.693 3.415 11.489 1.00 66.31 140 LEU A O 1
ATOM 1091 N N . GLY A 1 141 ? 1.805 4.557 13.434 1.00 71.25 141 GLY A N 1
ATOM 1092 C CA . GLY A 1 141 ? 2.891 5.424 13.005 1.00 71.25 141 GLY A CA 1
ATOM 1093 C C . GLY A 1 141 ? 4.226 4.700 12.913 1.00 71.25 141 GLY A C 1
ATOM 1094 O O . GLY A 1 141 ? 4.957 4.894 11.944 1.00 71.25 141 GLY A O 1
ATOM 1095 N N . LEU A 1 142 ? 4.507 3.794 13.852 1.00 74.88 142 LEU A N 1
ATOM 1096 C CA . LEU A 1 142 ? 5.690 2.944 13.799 1.00 74.88 142 LEU A CA 1
ATOM 1097 C C . LEU A 1 142 ? 5.652 2.003 12.588 1.00 74.88 142 LEU A C 1
ATOM 1099 O O . LEU A 1 142 ? 6.670 1.848 11.923 1.00 74.88 142 LEU A O 1
ATOM 1103 N N . CYS A 1 143 ? 4.489 1.438 12.248 1.00 74.75 143 CYS A N 1
ATOM 1104 C CA . CYS A 1 143 ? 4.317 0.651 11.026 1.00 74.75 143 CYS A CA 1
ATOM 1105 C C . CYS A 1 143 ? 4.590 1.486 9.768 1.00 74.75 143 CYS A C 1
ATOM 1107 O O . CYS A 1 143 ? 5.346 1.045 8.904 1.00 74.75 143 CYS A O 1
ATOM 1109 N N . GLY A 1 144 ? 4.033 2.700 9.678 1.00 76.12 144 GLY A N 1
ATOM 1110 C CA . GLY A 1 144 ? 4.283 3.600 8.549 1.00 76.12 144 GLY A CA 1
ATOM 1111 C C . GLY A 1 144 ? 5.766 3.957 8.397 1.00 76.12 144 GLY A C 1
ATOM 1112 O O . GLY A 1 144 ? 6.313 3.886 7.294 1.00 76.12 144 GLY A O 1
ATOM 1113 N N . LEU A 1 145 ? 6.449 4.265 9.504 1.00 82.25 145 LEU A N 1
ATOM 1114 C CA . LEU A 1 145 ? 7.891 4.529 9.513 1.00 82.25 145 LEU A CA 1
ATOM 1115 C C . LEU A 1 145 ? 8.708 3.290 9.135 1.00 82.25 145 LEU A C 1
ATOM 1117 O O . LEU A 1 145 ? 9.613 3.392 8.310 1.00 82.25 145 LEU A O 1
ATOM 1121 N N . ALA A 1 146 ? 8.376 2.123 9.689 1.00 83.38 146 ALA A N 1
ATOM 1122 C CA . ALA A 1 146 ? 9.078 0.875 9.412 1.00 83.38 146 ALA A CA 1
ATOM 1123 C C . ALA A 1 146 ? 8.960 0.478 7.935 1.00 83.38 146 ALA A C 1
ATOM 1125 O O . ALA A 1 146 ? 9.971 0.192 7.298 1.00 83.38 146 ALA A O 1
ATOM 1126 N N . ILE A 1 147 ? 7.753 0.523 7.362 1.00 83.12 147 ILE A N 1
ATOM 1127 C CA . ILE A 1 147 ? 7.531 0.218 5.942 1.00 83.12 147 ILE A CA 1
ATOM 1128 C C . ILE A 1 147 ? 8.244 1.246 5.053 1.00 83.12 147 ILE A C 1
ATOM 1130 O O . ILE A 1 147 ? 8.857 0.868 4.056 1.00 83.12 147 ILE A O 1
ATOM 1134 N N . SER A 1 148 ? 8.243 2.529 5.430 1.00 85.19 148 SER A N 1
ATOM 1135 C CA . SER A 1 148 ? 8.984 3.569 4.699 1.00 85.19 148 SER A CA 1
ATOM 1136 C C . SER A 1 148 ? 10.492 3.308 4.709 1.00 85.19 148 SER A C 1
ATOM 1138 O O . SER A 1 148 ? 11.134 3.345 3.661 1.00 85.19 148 SER A O 1
ATOM 1140 N N . ALA A 1 149 ? 11.061 2.983 5.873 1.00 86.81 149 ALA A N 1
ATOM 1141 C CA . ALA A 1 149 ? 12.472 2.636 6.005 1.00 86.81 149 ALA A CA 1
ATOM 1142 C C . ALA A 1 149 ? 12.824 1.376 5.199 1.00 86.81 149 ALA A C 1
ATOM 1144 O O . ALA A 1 149 ? 13.845 1.351 4.514 1.00 86.81 149 ALA A O 1
ATOM 1145 N N . LEU A 1 150 ? 11.955 0.359 5.212 1.00 87.50 150 LEU A N 1
ATOM 1146 C CA . LEU A 1 150 ? 12.116 -0.855 4.409 1.00 87.50 150 LEU A CA 1
ATOM 1147 C C . LEU A 1 150 ? 12.038 -0.578 2.904 1.00 87.50 150 LEU A C 1
ATOM 1149 O O . LEU A 1 150 ? 12.771 -1.212 2.147 1.00 87.50 150 LEU A O 1
ATOM 1153 N N . ALA A 1 151 ? 11.211 0.372 2.461 1.00 86.38 151 ALA A N 1
ATOM 1154 C CA . ALA A 1 151 ? 11.148 0.783 1.059 1.00 86.38 151 ALA A CA 1
ATOM 1155 C C . ALA A 1 151 ? 12.457 1.458 0.609 1.00 86.38 151 ALA A C 1
ATOM 1157 O O . ALA A 1 151 ? 12.998 1.112 -0.444 1.00 86.38 151 ALA A O 1
ATOM 1158 N N . PHE A 1 152 ? 13.018 2.354 1.431 1.00 86.88 152 PHE A N 1
ATOM 1159 C CA . PHE A 1 152 ? 14.335 2.950 1.175 1.00 86.88 152 PHE A CA 1
ATOM 1160 C C . PHE A 1 152 ? 15.459 1.908 1.201 1.00 86.88 152 PHE A C 1
ATOM 1162 O O . PHE A 1 152 ? 16.292 1.878 0.295 1.00 86.88 152 PHE A O 1
ATOM 1169 N N . ALA A 1 153 ? 15.463 1.015 2.194 1.00 86.62 153 ALA A N 1
ATOM 1170 C CA . ALA A 1 153 ? 16.435 -0.070 2.281 1.00 86.62 153 ALA A CA 1
ATOM 1171 C C . ALA A 1 153 ? 16.362 -0.982 1.047 1.00 86.62 153 ALA A C 1
ATOM 1173 O O . ALA A 1 153 ? 17.389 -1.292 0.448 1.00 86.62 153 ALA A O 1
ATOM 1174 N N . GLY A 1 154 ? 15.154 -1.340 0.607 1.00 83.88 154 GLY A N 1
ATOM 1175 C CA . GLY A 1 154 ? 14.937 -2.114 -0.611 1.00 83.88 154 GLY A CA 1
ATOM 1176 C C . GLY A 1 154 ? 15.469 -1.406 -1.852 1.00 83.88 154 GLY A C 1
ATOM 1177 O O . GLY A 1 154 ? 16.094 -2.030 -2.707 1.00 83.88 154 GLY A O 1
ATOM 1178 N N . TYR A 1 155 ? 15.275 -0.093 -1.959 1.00 86.69 155 TYR A N 1
ATOM 1179 C CA . TYR A 1 155 ? 15.801 0.676 -3.083 1.00 86.69 155 TYR A CA 1
ATOM 1180 C C . TYR A 1 155 ? 17.334 0.614 -3.163 1.00 86.69 155 TYR A C 1
ATOM 1182 O O . TYR A 1 155 ? 17.873 0.326 -4.235 1.00 86.69 155 TYR A O 1
ATOM 1190 N N . CYS A 1 156 ? 18.017 0.796 -2.029 1.00 86.50 156 CYS A N 1
ATOM 1191 C CA . CYS A 1 156 ? 19.478 0.774 -1.949 1.00 86.50 156 CYS A CA 1
ATOM 1192 C C . CYS A 1 156 ? 20.077 -0.636 -2.085 1.00 86.50 156 CYS A C 1
ATOM 1194 O O . CYS A 1 156 ? 21.127 -0.787 -2.703 1.00 86.50 156 CYS A O 1
ATOM 1196 N N . LEU A 1 157 ? 19.432 -1.659 -1.513 1.00 86.94 157 LEU A N 1
ATOM 1197 C CA . LEU A 1 157 ? 20.025 -2.992 -1.336 1.00 86.94 157 LEU A CA 1
ATOM 1198 C C . LEU A 1 157 ? 19.506 -4.042 -2.327 1.00 86.94 157 LEU A C 1
ATOM 1200 O O . LEU A 1 157 ? 20.254 -4.935 -2.712 1.00 86.94 157 LEU A O 1
ATOM 1204 N N . ALA A 1 158 ? 18.238 -3.973 -2.749 1.00 79.06 158 ALA A N 1
ATOM 1205 C CA . ALA A 1 158 ? 17.596 -5.099 -3.437 1.00 79.06 158 ALA A CA 1
ATOM 1206 C C . ALA A 1 158 ? 17.903 -5.183 -4.944 1.00 79.06 158 ALA A C 1
ATOM 1208 O O . ALA A 1 158 ? 17.657 -6.220 -5.558 1.00 79.06 158 ALA A O 1
ATOM 1209 N N . GLY A 1 159 ? 18.427 -4.119 -5.564 1.00 85.44 159 GLY A N 1
ATOM 1210 C CA . GLY A 1 159 ? 18.766 -4.117 -6.994 1.00 85.44 159 GLY A CA 1
ATOM 1211 C C . GLY A 1 159 ? 17.613 -4.617 -7.882 1.00 85.44 159 GLY A C 1
ATOM 1212 O O . GLY A 1 159 ? 16.506 -4.081 -7.840 1.00 85.44 159 GLY A O 1
ATOM 1213 N N . ALA A 1 160 ? 17.858 -5.674 -8.662 1.00 84.25 160 ALA A N 1
ATOM 1214 C CA . ALA A 1 160 ? 16.864 -6.293 -9.548 1.00 84.25 160 ALA A CA 1
ATOM 1215 C C . ALA A 1 160 ? 15.715 -7.025 -8.818 1.00 84.25 160 ALA A C 1
ATOM 1217 O O . ALA A 1 160 ? 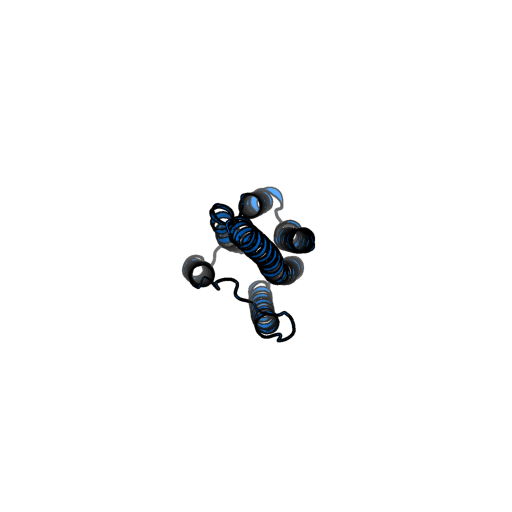14.673 -7.275 -9.418 1.00 84.25 160 ALA A O 1
ATOM 1218 N N . TRP A 1 161 ? 15.880 -7.345 -7.531 1.00 87.06 161 TRP A N 1
ATOM 1219 C CA . TRP A 1 161 ? 14.876 -8.015 -6.689 1.00 87.06 161 TRP A CA 1
A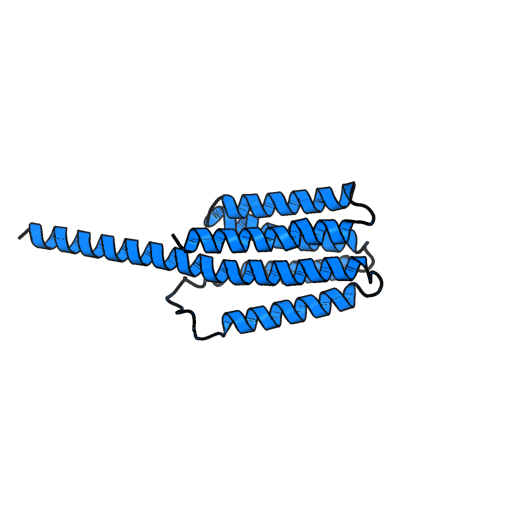TOM 1220 C C . TRP A 1 161 ? 13.961 -7.029 -5.957 1.00 87.06 161 TRP A C 1
ATOM 1222 O O . TRP A 1 161 ? 13.160 -7.417 -5.108 1.00 87.06 161 TRP A O 1
ATOM 1232 N N . PHE A 1 162 ? 14.082 -5.737 -6.263 1.00 87.06 162 PHE A N 1
ATOM 1233 C CA . PHE A 1 162 ? 13.312 -4.680 -5.622 1.00 87.06 162 PHE A CA 1
ATOM 1234 C C . PHE A 1 162 ? 11.789 -4.876 -5.680 1.00 87.06 162 PHE A C 1
ATOM 1236 O O . PHE A 1 162 ? 11.159 -4.712 -4.636 1.00 87.06 162 PHE A O 1
ATOM 1243 N N . PRO A 1 163 ? 11.174 -5.256 -6.817 1.00 86.56 163 PRO A N 1
ATOM 1244 C CA . PRO A 1 163 ? 9.741 -5.538 -6.839 1.00 86.56 163 PRO A CA 1
ATOM 1245 C C . PRO A 1 163 ? 9.349 -6.635 -5.840 1.00 86.56 163 PRO A C 1
ATOM 1247 O O . PRO A 1 163 ? 8.425 -6.442 -5.060 1.00 86.56 163 PRO A O 1
ATOM 1250 N N . LEU A 1 164 ? 10.096 -7.739 -5.758 1.00 88.06 164 LEU A N 1
ATOM 1251 C CA . LEU A 1 164 ? 9.825 -8.799 -4.775 1.00 88.06 164 LEU A CA 1
ATOM 1252 C C . LEU A 1 164 ? 10.044 -8.346 -3.325 1.00 88.06 164 LEU A C 1
ATOM 1254 O O . LEU A 1 164 ? 9.248 -8.687 -2.449 1.00 88.06 164 LEU A O 1
ATOM 1258 N N . TRP A 1 165 ? 11.070 -7.530 -3.071 1.00 89.69 165 TRP A N 1
ATOM 1259 C CA . TRP A 1 165 ? 11.277 -6.908 -1.762 1.00 89.69 165 TRP A CA 1
ATOM 1260 C C . TRP A 1 165 ? 10.074 -6.056 -1.351 1.00 89.69 165 TRP A C 1
ATOM 1262 O O . TRP A 1 165 ? 9.595 -6.153 -0.221 1.00 89.69 165 TRP A O 1
ATOM 1272 N N . MET A 1 166 ? 9.552 -5.245 -2.272 1.00 87.25 166 MET A N 1
ATOM 1273 C CA . MET A 1 166 ? 8.366 -4.422 -2.040 1.00 87.25 166 MET A CA 1
ATOM 1274 C C . MET A 1 166 ? 7.104 -5.273 -1.880 1.00 87.25 166 MET A C 1
ATOM 1276 O O . MET A 1 166 ? 6.287 -4.979 -1.011 1.00 87.25 166 MET A O 1
ATOM 1280 N N . ALA A 1 167 ? 6.957 -6.365 -2.632 1.00 89.56 167 ALA A N 1
ATOM 1281 C CA . ALA A 1 167 ? 5.839 -7.289 -2.459 1.00 89.56 167 ALA A CA 1
ATOM 1282 C C . ALA A 1 167 ? 5.803 -7.864 -1.033 1.00 89.56 167 ALA A C 1
ATOM 1284 O O . ALA A 1 167 ? 4.756 -7.862 -0.383 1.00 89.56 167 ALA A O 1
ATOM 1285 N N . ALA A 1 168 ? 6.960 -8.294 -0.520 1.00 87.44 168 ALA A N 1
ATOM 1286 C CA . ALA A 1 168 ? 7.078 -8.851 0.822 1.00 87.44 168 ALA A CA 1
ATOM 1287 C C . ALA A 1 168 ? 6.924 -7.788 1.923 1.00 87.44 168 ALA A C 1
ATOM 1289 O O . ALA A 1 168 ? 6.187 -7.997 2.884 1.00 87.44 168 ALA A O 1
ATOM 1290 N N . THR A 1 169 ? 7.600 -6.644 1.798 1.00 87.62 169 THR A N 1
ATOM 1291 C CA . THR A 1 169 ? 7.640 -5.625 2.861 1.00 87.62 169 THR A CA 1
ATOM 1292 C C . THR A 1 169 ? 6.413 -4.723 2.857 1.00 87.62 169 THR A C 1
ATOM 1294 O O . THR A 1 169 ? 5.764 -4.572 3.888 1.00 87.62 169 THR A O 1
ATOM 1297 N N . TYR A 1 170 ? 6.059 -4.153 1.706 1.00 83.94 170 TYR A N 1
ATOM 1298 C CA . TYR A 1 170 ? 4.907 -3.268 1.568 1.00 83.94 170 TYR A CA 1
ATOM 1299 C C . TYR A 1 170 ? 3.607 -4.076 1.560 1.00 83.94 170 TYR A C 1
ATOM 1301 O O . TYR A 1 170 ? 2.762 -3.886 2.432 1.00 83.94 170 TYR A O 1
ATOM 1309 N N . GLY A 1 171 ? 3.474 -5.042 0.645 1.00 84.81 171 GLY A N 1
ATOM 1310 C CA . GLY A 1 171 ? 2.282 -5.893 0.568 1.00 84.81 171 GLY A CA 1
ATOM 1311 C C . GLY A 1 171 ? 2.074 -6.712 1.844 1.00 84.81 171 GLY A C 1
ATOM 1312 O O . GLY A 1 171 ? 1.024 -6.632 2.486 1.00 84.81 171 GLY A O 1
ATOM 1313 N N . GLY A 1 172 ? 3.108 -7.445 2.268 1.00 84.44 172 GLY A N 1
ATOM 1314 C CA . GLY A 1 172 ? 3.066 -8.245 3.494 1.00 84.44 172 GLY A CA 1
ATOM 1315 C C . GLY A 1 172 ? 2.906 -7.410 4.768 1.00 84.44 172 GLY A C 1
ATOM 1316 O O . GLY A 1 172 ? 2.150 -7.806 5.654 1.00 84.44 172 GLY A O 1
ATOM 1317 N N . GLY A 1 173 ? 3.532 -6.231 4.849 1.00 82.25 173 GLY A N 1
ATOM 1318 C CA . GLY A 1 173 ? 3.387 -5.317 5.985 1.00 82.25 173 GLY A CA 1
ATOM 1319 C C . GLY A 1 173 ? 1.955 -4.809 6.161 1.00 82.25 173 GLY A C 1
ATOM 1320 O O . GLY A 1 173 ? 1.443 -4.789 7.282 1.00 82.25 173 GLY A O 1
ATOM 1321 N N . LEU A 1 174 ? 1.272 -4.476 5.062 1.00 81.56 174 LEU A N 1
ATOM 1322 C CA . LEU A 1 174 ? -0.138 -4.077 5.093 1.00 81.56 174 LEU A CA 1
ATOM 1323 C C . LEU A 1 174 ? -1.052 -5.239 5.502 1.00 81.56 174 LEU A C 1
ATOM 1325 O O . LEU A 1 174 ? -1.936 -5.050 6.338 1.00 81.56 174 LEU A O 1
ATOM 1329 N N . ILE A 1 175 ? -0.813 -6.451 4.987 1.00 85.69 175 ILE A N 1
ATOM 1330 C CA . ILE A 1 175 ? -1.578 -7.647 5.377 1.00 85.69 175 ILE A CA 1
ATOM 1331 C C . ILE A 1 175 ? -1.382 -7.947 6.865 1.00 85.69 175 ILE A C 1
ATOM 1333 O O . ILE A 1 175 ? -2.363 -8.127 7.585 1.00 85.69 175 ILE A O 1
ATOM 1337 N N . ALA A 1 176 ? -0.137 -7.966 7.345 1.00 83.25 176 ALA A N 1
ATOM 1338 C CA . ALA A 1 176 ? 0.180 -8.217 8.748 1.00 83.25 176 ALA A CA 1
ATOM 1339 C C . ALA A 1 176 ? -0.435 -7.149 9.665 1.00 83.25 176 ALA A C 1
ATOM 1341 O O . ALA A 1 176 ? -1.063 -7.490 10.668 1.00 83.25 176 ALA A O 1
ATOM 1342 N N . GLY A 1 177 ? -0.332 -5.869 9.289 1.00 76.38 177 GLY A N 1
ATOM 1343 C CA . GLY A 1 177 ? -0.967 -4.763 10.007 1.00 76.38 177 GLY A CA 1
ATOM 1344 C C . GLY A 1 177 ? -2.490 -4.897 10.047 1.00 76.38 177 GLY A C 1
ATOM 1345 O O . GLY A 1 177 ? -3.104 -4.733 11.101 1.00 76.38 177 GLY A O 1
ATOM 1346 N N . GLY A 1 178 ? -3.107 -5.280 8.928 1.00 76.38 178 GLY A N 1
ATOM 1347 C CA . GLY A 1 178 ? -4.537 -5.549 8.864 1.00 76.38 178 GLY A CA 1
ATOM 1348 C C . GLY A 1 178 ? -4.951 -6.729 9.748 1.00 76.38 178 GLY A 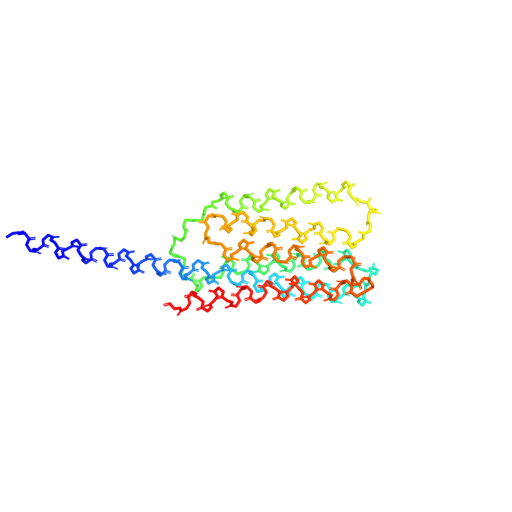C 1
ATOM 1349 O O . GLY A 1 178 ? -5.886 -6.603 10.539 1.00 76.38 178 GLY A O 1
ATOM 1350 N N . LEU A 1 179 ? -4.239 -7.857 9.692 1.00 81.56 179 LEU A N 1
ATOM 1351 C CA . LEU A 1 179 ? -4.505 -9.019 10.547 1.00 81.56 179 LEU A CA 1
ATOM 1352 C C . LEU A 1 179 ? -4.347 -8.684 12.033 1.00 81.56 179 LEU A C 1
ATOM 1354 O O . LEU A 1 179 ? -5.177 -9.109 12.838 1.00 81.56 179 LEU A O 1
ATOM 1358 N N . TRP A 1 180 ? -3.336 -7.895 12.396 1.00 77.25 180 TRP A N 1
ATOM 1359 C CA . TRP A 1 180 ? -3.124 -7.444 13.769 1.00 77.25 180 TRP A CA 1
ATOM 1360 C C . TRP A 1 180 ? -4.283 -6.572 14.266 1.00 77.25 180 TRP A C 1
ATOM 1362 O O . TRP A 1 180 ? -4.829 -6.841 15.334 1.00 77.25 180 TRP A O 1
ATOM 1372 N N . LEU A 1 181 ? -4.751 -5.607 13.464 1.00 70.00 181 LEU A N 1
ATOM 1373 C CA . LEU A 1 181 ? -5.921 -4.786 13.814 1.00 70.00 181 LEU A CA 1
ATOM 1374 C C . LEU A 1 181 ? -7.192 -5.627 13.972 1.00 70.00 181 LEU A C 1
ATOM 1376 O O . LEU A 1 181 ? -8.003 -5.349 14.853 1.00 70.00 181 LEU A O 1
ATOM 1380 N N . ARG A 1 182 ? -7.347 -6.691 13.174 1.00 73.38 182 ARG A N 1
ATOM 1381 C CA . ARG A 1 182 ? -8.455 -7.644 13.327 1.00 73.38 182 ARG A CA 1
ATOM 1382 C C . ARG A 1 182 ? -8.379 -8.418 14.640 1.00 73.38 182 ARG A C 1
ATOM 1384 O O . ARG A 1 182 ? -9.416 -8.667 15.243 1.00 73.38 182 ARG A O 1
ATOM 1391 N N . HIS A 1 183 ? -7.178 -8.800 15.073 1.00 70.62 183 HIS A N 1
ATOM 1392 C CA . HIS A 1 183 ? -6.973 -9.511 16.338 1.00 70.62 183 HIS A CA 1
ATOM 1393 C C . HIS A 1 183 ? -7.186 -8.599 17.549 1.00 70.62 183 HIS A C 1
ATOM 1395 O O . HIS A 1 183 ? -7.816 -9.019 18.515 1.00 70.62 183 HIS A O 1
ATOM 1401 N N . VAL A 1 184 ? -6.691 -7.359 17.497 1.00 67.81 184 VAL A N 1
ATOM 1402 C CA . VAL A 1 184 ? -6.875 -6.377 18.577 1.00 67.81 184 VAL A CA 1
ATOM 1403 C C . VAL A 1 184 ? -8.336 -5.947 18.683 1.00 67.81 184 VAL A C 1
ATOM 1405 O O . VAL A 1 184 ? -8.850 -5.857 19.787 1.00 67.81 184 VAL A O 1
ATOM 1408 N N . GLY A 1 185 ? -9.026 -5.744 17.557 1.00 57.25 185 GLY A N 1
ATOM 1409 C CA . GLY A 1 185 ? -10.451 -5.401 17.547 1.00 57.25 185 GLY A CA 1
ATOM 1410 C C . GLY A 1 185 ? -11.398 -6.553 17.909 1.00 57.25 185 GLY A C 1
ATOM 1411 O O . GLY A 1 185 ? -12.588 -6.314 18.063 1.00 57.25 185 GLY A O 1
ATOM 1412 N N . ALA A 1 186 ? -10.913 -7.794 18.017 1.00 54.72 186 ALA A N 1
ATOM 1413 C CA . ALA A 1 186 ? -11.714 -8.951 18.433 1.00 54.72 186 ALA A CA 1
ATOM 1414 C C . ALA A 1 186 ? -11.635 -9.248 19.946 1.00 54.72 186 ALA A C 1
ATOM 1416 O O . ALA A 1 186 ? -12.304 -10.174 20.406 1.00 54.72 186 ALA A O 1
ATOM 1417 N N . ARG A 1 187 ? -10.813 -8.504 20.697 1.00 44.78 187 ARG A N 1
ATOM 1418 C CA . ARG A 1 187 ? -10.714 -8.557 22.165 1.00 44.78 187 ARG A CA 1
ATOM 1419 C C . ARG A 1 187 ? -11.472 -7.395 22.793 1.00 44.78 187 ARG A C 1
ATOM 1421 O O . ARG A 1 187 ? -11.991 -7.602 23.909 1.00 44.78 187 ARG A O 1
#